Protein AF-A0A9W9KT60-F1 (afdb_monomer_lite)

Structure (mmCIF, N/CA/C/O backbone):
data_AF-A0A9W9KT60-F1
#
_entry.id   AF-A0A9W9KT60-F1
#
loop_
_atom_site.group_PDB
_atom_site.id
_atom_site.type_symbol
_atom_site.label_atom_id
_atom_site.label_alt_id
_atom_site.label_comp_id
_atom_site.label_asym_id
_atom_site.label_entity_id
_atom_site.label_seq_id
_atom_site.pdbx_PDB_ins_code
_atom_site.Cartn_x
_atom_site.Cartn_y
_atom_site.Cartn_z
_atom_site.occupancy
_atom_site.B_iso_or_equiv
_atom_site.auth_seq_id
_atom_site.auth_comp_id
_atom_site.auth_asym_id
_atom_site.auth_atom_id
_atom_site.pdbx_PDB_model_num
ATOM 1 N N . MET A 1 1 ? 31.819 19.971 12.035 1.00 38.81 1 MET A N 1
ATOM 2 C CA . MET A 1 1 ? 30.668 19.415 11.299 1.00 38.81 1 MET A CA 1
ATOM 3 C C . MET A 1 1 ? 31.242 18.478 10.265 1.00 38.81 1 MET A C 1
ATOM 5 O O . MET A 1 1 ? 32.042 18.936 9.461 1.00 38.81 1 MET A O 1
ATOM 9 N N . ASP A 1 2 ? 30.946 17.190 10.375 1.00 31.23 2 ASP A N 1
ATOM 10 C CA . ASP A 1 2 ? 31.444 16.183 9.442 1.00 31.23 2 ASP A CA 1
ATOM 11 C C . ASP A 1 2 ? 30.608 16.237 8.147 1.00 31.23 2 ASP A C 1
ATOM 13 O O . ASP A 1 2 ? 29.389 16.055 8.219 1.00 31.23 2 ASP A O 1
ATOM 17 N N . PRO A 1 3 ? 31.202 16.536 6.977 1.00 40.06 3 PRO A N 1
ATOM 18 C CA . PRO A 1 3 ? 30.494 16.507 5.697 1.00 40.06 3 PRO A CA 1
ATOM 19 C C . PRO A 1 3 ? 30.102 15.084 5.254 1.00 40.06 3 PRO A C 1
ATOM 21 O O . PRO A 1 3 ? 29.349 14.950 4.293 1.00 40.06 3 PRO A O 1
ATOM 24 N N . ASN A 1 4 ? 30.556 14.043 5.964 1.00 39.25 4 ASN A N 1
ATOM 25 C CA . ASN A 1 4 ? 30.239 12.636 5.714 1.00 39.25 4 ASN A CA 1
ATOM 26 C C . ASN A 1 4 ? 29.192 12.062 6.679 1.00 39.25 4 ASN A C 1
ATOM 28 O O . ASN A 1 4 ? 29.179 10.853 6.907 1.00 39.25 4 ASN A O 1
ATOM 32 N N . ALA A 1 5 ? 28.289 12.881 7.232 1.00 44.34 5 ALA A N 1
ATOM 33 C CA . ALA A 1 5 ? 27.067 12.352 7.836 1.00 44.34 5 ALA A CA 1
ATOM 34 C C . ALA A 1 5 ? 26.308 11.567 6.753 1.00 44.34 5 ALA A C 1
ATOM 36 O O . ALA A 1 5 ? 25.635 12.150 5.900 1.00 44.34 5 ALA A O 1
ATOM 37 N N . GLY A 1 6 ? 26.531 10.252 6.735 1.00 42.41 6 GLY A N 1
ATOM 38 C CA . GLY A 1 6 ? 26.126 9.366 5.663 1.00 42.41 6 GLY A CA 1
ATOM 39 C C . GLY A 1 6 ? 24.650 9.539 5.370 1.00 42.41 6 GLY A C 1
ATOM 40 O O . GLY A 1 6 ? 23.790 9.363 6.232 1.00 42.41 6 GLY A O 1
ATOM 41 N N . ARG A 1 7 ? 24.365 9.956 4.140 1.00 45.00 7 ARG A N 1
ATOM 42 C CA . ARG A 1 7 ? 23.005 10.082 3.645 1.00 45.00 7 ARG A CA 1
ATOM 43 C C . ARG A 1 7 ? 22.471 8.657 3.550 1.00 45.00 7 ARG A C 1
ATOM 45 O O . ARG A 1 7 ? 22.804 7.957 2.601 1.00 45.00 7 ARG A O 1
ATOM 52 N N . ILE A 1 8 ? 21.698 8.216 4.543 1.00 47.00 8 ILE A N 1
ATOM 53 C CA . ILE A 1 8 ? 20.945 6.965 4.435 1.00 47.00 8 ILE A CA 1
ATOM 54 C C . ILE A 1 8 ? 20.052 7.127 3.205 1.00 47.00 8 ILE A C 1
ATOM 56 O O . ILE A 1 8 ? 19.140 7.957 3.193 1.00 47.00 8 ILE A O 1
ATOM 60 N N . VAL A 1 9 ? 20.363 6.395 2.138 1.00 57.28 9 VAL A N 1
ATOM 61 C CA . VAL A 1 9 ? 19.533 6.373 0.939 1.00 57.28 9 VAL A CA 1
ATOM 62 C C . VAL A 1 9 ? 18.389 5.411 1.226 1.00 57.28 9 VAL A C 1
ATOM 64 O O . VAL A 1 9 ? 18.560 4.197 1.169 1.00 57.28 9 VAL A O 1
ATOM 67 N N . SER A 1 10 ? 17.219 5.949 1.568 1.00 64.88 10 SER A N 1
ATOM 68 C CA . SER A 1 10 ? 15.988 5.160 1.551 1.00 64.88 10 SER A CA 1
ATOM 69 C C . SER A 1 10 ? 15.592 4.923 0.095 1.00 64.88 10 SER A C 1
ATOM 71 O O . SER A 1 10 ? 15.501 5.874 -0.682 1.00 64.88 10 SER A O 1
ATOM 73 N N . ILE A 1 11 ? 15.390 3.663 -0.288 1.00 71.44 11 ILE A N 1
ATOM 74 C CA . ILE A 1 11 ? 14.924 3.285 -1.624 1.00 71.44 11 ILE A CA 1
ATOM 75 C C . ILE A 1 11 ? 13.528 2.686 -1.476 1.00 71.44 11 ILE A C 1
ATOM 77 O O . ILE A 1 11 ? 13.377 1.665 -0.803 1.00 71.44 11 ILE A O 1
ATOM 81 N N . ASP A 1 12 ? 12.520 3.276 -2.127 1.00 81.62 12 ASP A N 1
ATOM 82 C CA . ASP A 1 12 ? 11.163 2.725 -2.058 1.00 81.62 12 ASP A CA 1
ATOM 83 C C . ASP A 1 12 ? 11.108 1.341 -2.711 1.00 81.62 12 ASP A C 1
ATOM 85 O O . ASP A 1 12 ? 11.669 1.100 -3.790 1.00 81.62 12 ASP A O 1
ATOM 89 N N . LEU A 1 13 ? 10.337 0.441 -2.099 1.00 87.44 13 LEU A N 1
ATOM 90 C CA . LEU A 1 13 ? 10.142 -0.927 -2.582 1.00 87.44 13 LEU A CA 1
ATOM 91 C C . LEU A 1 13 ? 9.709 -0.970 -4.056 1.00 87.44 13 LEU A C 1
ATOM 93 O O . LEU A 1 13 ? 10.164 -1.823 -4.819 1.00 87.44 13 LEU A O 1
ATOM 97 N N . ALA A 1 14 ? 8.856 -0.032 -4.477 1.00 89.56 14 ALA A N 1
ATOM 98 C CA . ALA A 1 14 ? 8.384 0.054 -5.855 1.00 89.56 14 ALA A CA 1
ATOM 99 C C . ALA A 1 14 ? 9.528 0.220 -6.867 1.00 89.56 14 ALA A C 1
ATOM 101 O O . ALA A 1 14 ? 9.431 -0.321 -7.968 1.00 89.56 14 ALA A O 1
ATOM 102 N N . TRP A 1 15 ? 10.606 0.923 -6.504 1.00 86.44 15 TRP A N 1
ATOM 103 C CA . TRP A 1 15 ? 11.783 1.094 -7.357 1.00 86.44 15 TRP A CA 1
ATOM 104 C C . TRP A 1 15 ? 12.694 -0.125 -7.313 1.00 86.44 15 TRP A C 1
ATOM 106 O O . TRP A 1 15 ? 13.160 -0.558 -8.364 1.00 86.44 15 TRP A O 1
ATOM 116 N N . VAL A 1 16 ? 12.879 -0.734 -6.137 1.00 87.06 16 VAL A N 1
ATOM 117 C CA . VAL A 1 16 ? 13.657 -1.977 -5.999 1.00 87.06 16 VAL A CA 1
ATOM 118 C C . VAL A 1 16 ? 13.103 -3.068 -6.911 1.00 87.06 16 VAL A C 1
ATOM 120 O O . VAL A 1 16 ? 13.860 -3.699 -7.647 1.00 87.06 16 VAL A O 1
ATOM 123 N N . LEU A 1 17 ? 11.780 -3.250 -6.946 1.00 89.44 17 LEU A N 1
ATOM 124 C CA . LEU A 1 17 ? 11.144 -4.276 -7.780 1.00 89.44 17 LEU A CA 1
ATOM 125 C C . LEU A 1 17 ? 11.405 -4.094 -9.280 1.00 89.44 17 LEU A C 1
ATOM 127 O O . LEU A 1 17 ? 11.383 -5.074 -10.021 1.00 89.44 17 LEU A O 1
ATOM 131 N N . LYS A 1 18 ? 11.699 -2.874 -9.737 1.00 86.81 18 LYS A N 1
ATOM 132 C CA . LYS A 1 18 ? 12.043 -2.610 -11.140 1.00 86.81 18 LYS A CA 1
ATOM 133 C C . LYS A 1 18 ? 13.423 -3.121 -11.532 1.00 86.81 18 LYS A C 1
ATOM 135 O O . LYS A 1 18 ? 13.685 -3.286 -12.718 1.00 86.81 18 LYS A O 1
ATOM 140 N N . SER A 1 19 ? 14.296 -3.390 -10.560 1.00 83.56 19 SER A N 1
ATOM 141 C CA . SER A 1 19 ? 15.596 -4.025 -10.815 1.00 83.56 19 SER A CA 1
ATOM 142 C C . SER A 1 19 ? 15.501 -5.529 -11.088 1.00 83.56 19 SER A C 1
ATOM 144 O O . SER A 1 19 ? 16.513 -6.140 -11.419 1.00 83.56 19 SER A O 1
ATOM 146 N N . LEU A 1 20 ? 14.314 -6.135 -10.956 1.00 86.25 20 LEU A N 1
ATOM 147 C CA . LEU A 1 20 ? 14.093 -7.563 -11.171 1.00 86.25 20 LEU A CA 1
ATOM 148 C C . LEU A 1 20 ? 13.566 -7.808 -12.599 1.00 86.25 20 LEU A C 1
ATOM 150 O O . LEU A 1 20 ? 12.347 -7.771 -12.815 1.00 86.25 20 LEU A O 1
ATOM 154 N N . PRO A 1 21 ? 14.445 -8.061 -13.592 1.00 77.81 21 PRO A N 1
ATOM 155 C CA . PRO A 1 21 ? 14.021 -8.235 -14.974 1.00 77.81 21 PRO A CA 1
ATOM 156 C C . PRO A 1 21 ? 13.082 -9.436 -15.095 1.00 77.81 21 PRO A C 1
ATOM 158 O O . PRO A 1 21 ? 13.327 -10.513 -14.552 1.00 77.81 21 PRO A O 1
ATOM 161 N N . GLY A 1 22 ? 11.981 -9.252 -15.822 1.00 85.06 22 GLY A N 1
ATOM 162 C CA . GLY A 1 22 ? 11.014 -10.322 -16.067 1.00 85.06 22 GLY A CA 1
ATOM 163 C C . GLY A 1 22 ? 10.092 -10.667 -14.891 1.00 85.06 22 GLY A C 1
ATOM 164 O O . GLY A 1 22 ? 9.337 -11.635 -15.009 1.00 85.06 22 GLY A O 1
ATOM 165 N N . LEU A 1 23 ? 10.084 -9.889 -13.799 1.00 90.62 23 LEU A N 1
ATOM 166 C CA . LEU A 1 23 ? 9.117 -10.059 -12.709 1.00 90.62 23 LEU A CA 1
ATOM 167 C C . LEU A 1 23 ? 7.679 -9.996 -13.256 1.00 90.62 23 LEU A C 1
ATOM 169 O O . LEU A 1 23 ? 7.275 -9.005 -13.864 1.00 90.62 23 LEU A O 1
ATOM 173 N N . ARG A 1 24 ? 6.907 -11.075 -13.077 1.00 93.25 24 ARG A N 1
ATOM 174 C CA . ARG A 1 24 ? 5.513 -11.195 -13.549 1.00 93.25 24 ARG A CA 1
ATOM 175 C C . ARG A 1 24 ? 4.687 -12.053 -12.598 1.00 93.25 24 ARG A C 1
ATOM 177 O O . ARG A 1 24 ? 4.414 -13.223 -12.849 1.00 93.25 24 ARG A O 1
ATOM 184 N N . LEU A 1 25 ? 4.277 -11.452 -11.495 1.00 94.50 25 LEU A N 1
ATOM 185 C CA . LEU A 1 25 ? 3.486 -12.082 -10.454 1.00 94.50 25 LEU A CA 1
ATOM 186 C C . LEU A 1 25 ? 1.988 -11.959 -10.747 1.00 94.50 25 LEU A C 1
ATOM 188 O O . LEU A 1 25 ? 1.483 -10.897 -11.124 1.00 94.50 25 LEU A O 1
ATOM 192 N N . ASN A 1 26 ? 1.244 -13.036 -10.494 1.00 94.94 26 ASN A N 1
ATOM 193 C CA . ASN A 1 26 ? -0.217 -12.957 -10.433 1.00 94.94 26 ASN A CA 1
ATOM 194 C C . ASN A 1 26 ? -0.666 -12.121 -9.229 1.00 94.94 26 ASN A C 1
ATOM 196 O O . ASN A 1 26 ? -1.585 -11.311 -9.353 1.00 94.94 26 ASN A O 1
ATOM 200 N N . T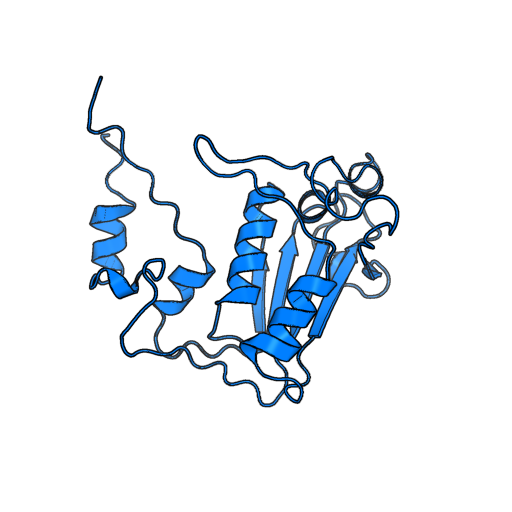HR A 1 27 ? 0.026 -12.279 -8.101 1.00 96.75 27 THR A N 1
ATOM 201 C CA . THR A 1 27 ? -0.220 -11.533 -6.869 1.00 96.75 27 THR A CA 1
ATOM 202 C C . THR A 1 27 ? 1.109 -11.220 -6.196 1.00 96.75 27 THR A C 1
ATOM 204 O O . THR A 1 27 ? 1.913 -12.121 -5.971 1.00 96.75 27 THR A O 1
ATOM 207 N N . LEU A 1 28 ? 1.332 -9.948 -5.882 1.00 97.38 28 LEU A N 1
ATOM 208 C CA . LEU A 1 28 ? 2.373 -9.480 -4.978 1.00 97.38 28 LEU A CA 1
ATOM 209 C C . LEU A 1 28 ? 1.732 -9.253 -3.607 1.00 97.38 28 LEU A C 1
ATOM 211 O O . LEU A 1 28 ? 0.759 -8.510 -3.508 1.00 97.38 28 LEU A O 1
ATOM 215 N N . THR A 1 29 ? 2.269 -9.872 -2.560 1.00 97.69 29 THR A N 1
ATOM 216 C CA . THR A 1 29 ? 1.836 -9.623 -1.181 1.00 97.69 29 THR A CA 1
ATOM 217 C C . THR A 1 29 ? 2.934 -8.871 -0.446 1.00 97.69 29 THR A C 1
ATOM 219 O O . THR A 1 29 ? 4.077 -9.319 -0.439 1.00 97.69 29 THR A O 1
ATOM 222 N N . VAL A 1 30 ? 2.592 -7.740 0.168 1.00 97.56 30 VAL A N 1
ATOM 223 C CA . VAL A 1 30 ? 3.523 -6.887 0.916 1.00 97.56 30 VAL A CA 1
ATOM 224 C C . VAL A 1 30 ? 3.007 -6.719 2.337 1.00 97.56 30 VAL A C 1
ATOM 226 O O . VAL A 1 30 ? 1.837 -6.392 2.542 1.00 97.56 30 VAL A O 1
ATOM 229 N N . LEU A 1 31 ? 3.887 -6.932 3.312 1.00 97.25 31 LEU A N 1
ATOM 230 C CA . LEU A 1 31 ? 3.634 -6.617 4.714 1.00 97.25 31 LEU A CA 1
ATOM 231 C C . LEU A 1 31 ? 4.169 -5.211 4.984 1.00 97.25 31 LEU A C 1
ATOM 233 O O . LEU A 1 31 ? 5.367 -4.966 4.863 1.00 97.25 31 LEU A O 1
ATOM 237 N N . GLY A 1 32 ? 3.271 -4.287 5.302 1.00 94.75 32 GLY A N 1
ATOM 238 C CA . GLY A 1 32 ? 3.608 -2.910 5.627 1.00 94.75 32 GLY A CA 1
ATOM 239 C C . GLY A 1 32 ? 4.246 -2.778 7.008 1.00 94.75 32 GLY A C 1
ATOM 240 O O . GLY A 1 32 ? 4.091 -3.628 7.887 1.00 94.75 32 GLY A O 1
ATOM 241 N N . SER A 1 33 ? 4.926 -1.657 7.222 1.00 93.19 33 SER A N 1
ATOM 242 C CA . SER A 1 33 ? 5.452 -1.286 8.532 1.00 93.19 33 SER A CA 1
ATOM 243 C C . SER A 1 33 ? 4.339 -0.863 9.505 1.00 93.19 33 SER A C 1
ATOM 245 O O . SER A 1 33 ? 3.231 -0.470 9.123 1.00 93.19 33 SER A O 1
ATOM 247 N N . THR A 1 34 ? 4.648 -0.883 10.801 1.00 93.56 34 THR A N 1
ATOM 248 C CA . THR A 1 34 ? 3.767 -0.339 11.848 1.00 93.56 34 THR A CA 1
ATOM 249 C C . THR A 1 34 ? 3.684 1.189 11.829 1.00 93.56 34 THR A C 1
ATOM 251 O O . THR A 1 34 ? 2.803 1.751 12.491 1.00 93.56 34 THR A O 1
ATOM 254 N N . HIS A 1 35 ? 4.569 1.857 11.080 1.00 92.56 35 HIS A N 1
ATOM 255 C CA . HIS A 1 35 ? 4.590 3.301 10.907 1.00 92.56 35 HIS A CA 1
ATOM 256 C C . HIS A 1 35 ? 3.664 3.709 9.753 1.00 92.56 35 HIS A C 1
ATOM 258 O O . HIS A 1 35 ? 3.927 3.429 8.584 1.00 92.56 35 HIS A O 1
ATOM 264 N N . GLY A 1 36 ? 2.558 4.377 10.095 1.00 92.50 36 GLY A N 1
ATOM 265 C CA . GLY A 1 36 ? 1.508 4.759 9.144 1.00 92.50 36 GLY A CA 1
ATOM 266 C C . GLY A 1 36 ? 2.018 5.516 7.908 1.00 92.50 36 GLY A C 1
ATOM 267 O O . GLY A 1 36 ? 1.727 5.062 6.802 1.00 92.50 36 GLY A O 1
ATOM 268 N N . PRO A 1 37 ? 2.796 6.607 8.071 1.00 91.31 37 PRO A N 1
ATOM 269 C CA . PRO A 1 37 ? 3.342 7.375 6.951 1.00 91.31 37 PRO A CA 1
ATOM 270 C C . PRO A 1 37 ? 4.190 6.544 5.981 1.00 91.31 37 PRO A C 1
ATOM 272 O O . PRO A 1 37 ? 3.934 6.580 4.780 1.00 91.31 37 PRO A O 1
ATOM 275 N N . THR A 1 38 ? 5.139 5.747 6.488 1.00 89.38 38 THR A N 1
ATOM 276 C CA . THR A 1 38 ? 5.996 4.884 5.654 1.00 89.38 38 THR A CA 1
ATOM 277 C C . THR A 1 38 ? 5.153 3.892 4.863 1.00 89.38 38 THR A C 1
ATOM 279 O O . THR A 1 38 ? 5.234 3.858 3.642 1.00 89.38 38 THR A O 1
ATOM 282 N N . SER A 1 39 ? 4.258 3.159 5.532 1.00 93.25 39 SER A N 1
ATOM 283 C CA . SER A 1 39 ? 3.387 2.184 4.862 1.00 93.25 39 SER A CA 1
ATOM 284 C C . SER A 1 39 ? 2.472 2.812 3.814 1.00 93.25 39 SER A C 1
ATOM 286 O O . SER A 1 39 ? 2.194 2.198 2.786 1.00 93.25 39 SER A O 1
ATOM 288 N N . TYR A 1 40 ? 1.987 4.028 4.068 1.00 94.38 40 TYR A N 1
ATOM 289 C CA . TYR A 1 40 ? 1.163 4.757 3.112 1.00 94.38 40 TYR A CA 1
ATOM 290 C C . TYR A 1 40 ? 1.968 5.152 1.875 1.00 94.38 40 TYR A C 1
ATOM 292 O O . TYR A 1 40 ? 1.477 4.956 0.768 1.00 94.38 40 TYR A O 1
ATOM 300 N N . MET A 1 41 ? 3.193 5.653 2.051 1.00 91.44 41 MET A N 1
ATOM 301 C CA . MET A 1 41 ? 4.085 6.013 0.946 1.00 91.44 41 MET A CA 1
ATOM 302 C C . MET A 1 41 ? 4.505 4.794 0.123 1.00 91.44 41 MET A C 1
ATOM 304 O O . MET A 1 41 ? 4.371 4.825 -1.099 1.00 91.44 41 MET A O 1
ATOM 308 N N . ASP A 1 42 ? 4.900 3.699 0.777 1.00 92.31 42 ASP A N 1
ATOM 309 C CA . ASP A 1 42 ? 5.256 2.444 0.105 1.00 92.31 42 ASP A CA 1
ATOM 310 C C . ASP A 1 42 ? 4.107 1.945 -0.776 1.00 92.31 42 ASP A C 1
ATOM 312 O O . ASP A 1 42 ? 4.280 1.656 -1.964 1.00 92.31 42 ASP A O 1
ATOM 316 N N . LEU A 1 43 ? 2.900 1.877 -0.205 1.00 96.00 43 LEU A N 1
ATOM 317 C CA . LEU A 1 43 ? 1.709 1.473 -0.939 1.00 96.00 43 LEU A CA 1
ATOM 318 C C . LEU A 1 43 ? 1.378 2.463 -2.060 1.00 96.00 43 LEU A C 1
ATOM 320 O O . LEU A 1 43 ? 1.055 2.043 -3.172 1.00 96.00 43 LEU A O 1
ATOM 324 N N . GLN A 1 44 ? 1.473 3.765 -1.796 1.00 94.44 44 GLN A N 1
ATOM 325 C CA . GLN A 1 44 ? 1.205 4.801 -2.785 1.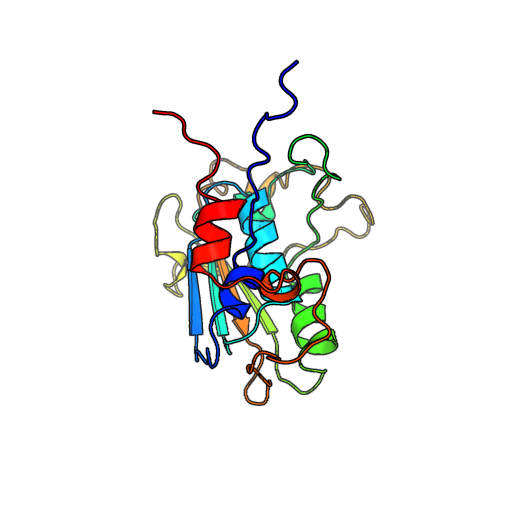00 94.44 44 GLN A CA 1
ATOM 326 C C . GLN A 1 44 ? 2.129 4.659 -4.000 1.00 94.44 44 GLN A C 1
ATOM 328 O O . GLN A 1 44 ? 1.641 4.677 -5.129 1.00 94.44 44 GLN A O 1
ATOM 333 N N . GLU A 1 45 ? 3.431 4.458 -3.796 1.00 92.19 45 GLU A N 1
ATOM 334 C CA . GLU A 1 45 ? 4.398 4.277 -4.882 1.00 92.19 45 GLU A CA 1
ATOM 335 C C . GLU A 1 45 ? 4.207 2.946 -5.615 1.00 92.19 45 GLU A C 1
ATOM 337 O O . GLU A 1 45 ? 4.239 2.907 -6.850 1.00 92.19 45 GLU A O 1
ATOM 342 N N . LEU A 1 46 ? 3.896 1.859 -4.901 1.00 95.06 46 LEU A N 1
ATOM 343 C CA . LEU A 1 46 ? 3.526 0.593 -5.538 1.00 95.06 46 LEU A CA 1
ATOM 344 C C . LEU A 1 46 ? 2.322 0.781 -6.473 1.00 95.06 46 LEU A C 1
ATOM 346 O O . LEU A 1 46 ? 2.374 0.372 -7.637 1.00 95.06 46 LEU A O 1
ATOM 350 N N . VAL A 1 47 ? 1.271 1.460 -6.006 1.00 95.12 47 VAL A N 1
ATOM 351 C CA . VAL A 1 47 ? 0.065 1.756 -6.795 1.00 95.12 47 VAL A CA 1
ATOM 352 C C . VAL A 1 47 ? 0.351 2.720 -7.940 1.00 95.12 47 VAL A C 1
ATOM 354 O O . VAL A 1 47 ? -0.212 2.548 -9.020 1.00 95.12 47 VAL A O 1
ATOM 357 N N . ARG A 1 48 ? 1.218 3.719 -7.751 1.00 91.62 48 ARG A N 1
ATOM 358 C CA . ARG A 1 48 ? 1.485 4.782 -8.732 1.00 91.62 48 ARG A CA 1
ATOM 359 C C . ARG A 1 48 ? 2.434 4.350 -9.845 1.00 91.62 48 ARG A C 1
ATOM 361 O O . ARG A 1 48 ? 2.149 4.610 -11.011 1.00 91.62 48 ARG A O 1
ATOM 368 N N . VAL A 1 49 ? 3.536 3.680 -9.503 1.00 88.94 49 VAL A N 1
ATOM 369 C CA . VAL A 1 49 ? 4.612 3.348 -10.456 1.00 88.94 49 VAL A CA 1
ATOM 370 C C . VAL A 1 49 ? 5.053 1.883 -10.454 1.00 88.94 49 VAL A C 1
ATOM 372 O O . VAL A 1 49 ? 5.723 1.468 -11.398 1.00 88.94 49 VAL A O 1
ATOM 375 N N . GLY A 1 50 ? 4.684 1.078 -9.453 1.00 91.38 50 GLY A N 1
ATOM 376 C CA . GLY A 1 50 ? 5.125 -0.321 -9.356 1.00 91.38 50 GLY A CA 1
ATOM 377 C C . GLY A 1 50 ? 4.580 -1.216 -10.477 1.00 91.38 50 GLY A C 1
ATOM 378 O O . GLY A 1 50 ? 3.386 -1.178 -10.766 1.00 91.38 50 GLY A O 1
ATOM 379 N N . ASN A 1 51 ? 5.424 -2.036 -11.107 1.00 91.44 51 ASN A N 1
ATOM 380 C CA . ASN A 1 51 ? 5.018 -3.063 -12.079 1.00 91.44 51 ASN A CA 1
ATOM 381 C C . ASN A 1 51 ? 5.473 -4.457 -11.632 1.00 91.44 51 ASN A C 1
ATOM 383 O O . ASN A 1 51 ? 5.913 -4.661 -10.505 1.00 91.44 51 ASN A O 1
ATOM 387 N N . GLY A 1 52 ? 5.311 -5.436 -12.519 1.00 92.62 52 GLY A N 1
ATOM 388 C CA . GLY A 1 52 ? 5.684 -6.822 -12.291 1.00 92.62 52 GLY A CA 1
ATOM 389 C C . GLY A 1 52 ? 4.634 -7.630 -11.540 1.00 92.62 52 GLY A C 1
ATOM 390 O O . GLY A 1 52 ? 4.875 -8.788 -11.227 1.00 92.62 52 GLY A O 1
ATOM 391 N N . TRP A 1 53 ? 3.456 -7.064 -11.275 1.00 95.19 53 TRP A N 1
ATOM 392 C CA . TRP A 1 53 ? 2.358 -7.734 -10.584 1.00 95.19 53 TRP A CA 1
ATOM 393 C C . TRP A 1 53 ? 0.999 -7.364 -11.185 1.00 95.19 53 TRP A C 1
ATOM 395 O O . TRP A 1 53 ? 0.813 -6.257 -11.692 1.00 95.19 53 TRP A O 1
ATOM 405 N N . ARG A 1 54 ? 0.047 -8.304 -11.134 1.00 94.94 54 ARG A N 1
ATOM 406 C CA . ARG A 1 54 ? -1.351 -8.101 -11.564 1.00 94.94 54 ARG A CA 1
ATOM 407 C C . ARG A 1 54 ? -2.272 -7.703 -10.416 1.00 94.94 54 ARG A C 1
ATOM 409 O O . ARG A 1 54 ? -3.085 -6.796 -10.578 1.00 94.94 54 ARG A O 1
ATOM 416 N N . ASN A 1 55 ? -2.131 -8.374 -9.278 1.00 97.00 55 ASN A N 1
ATOM 417 C CA . ASN A 1 55 ? -2.795 -8.020 -8.031 1.00 97.00 55 ASN A CA 1
ATOM 418 C C . ASN A 1 55 ? -1.748 -7.652 -6.980 1.00 97.00 55 ASN A C 1
ATOM 420 O O . ASN A 1 55 ? -0.697 -8.287 -6.918 1.00 97.00 55 ASN A O 1
ATOM 424 N N . LEU A 1 56 ? -2.042 -6.663 -6.148 1.00 97.94 56 LEU A N 1
ATOM 425 C CA . LEU A 1 56 ? -1.261 -6.325 -4.965 1.00 97.94 56 LEU A CA 1
ATOM 426 C C . LEU A 1 56 ? -2.150 -6.500 -3.739 1.00 97.94 56 LEU A C 1
ATOM 428 O O . LEU A 1 56 ? -3.233 -5.923 -3.668 1.00 97.94 56 LEU A O 1
ATOM 432 N N . HIS A 1 57 ? -1.683 -7.299 -2.786 1.00 98.44 57 HIS A N 1
ATOM 433 C CA . HIS A 1 57 ? -2.232 -7.405 -1.442 1.00 98.44 57 HIS A CA 1
ATOM 434 C C . HIS A 1 57 ? -1.262 -6.717 -0.488 1.00 98.44 57 HIS A C 1
ATOM 436 O O . HIS A 1 57 ? -0.200 -7.254 -0.183 1.00 98.44 57 HIS A O 1
ATOM 442 N N . PHE A 1 58 ? -1.609 -5.525 -0.028 1.00 98.50 58 PHE A N 1
ATOM 443 C CA . PHE A 1 58 ? -0.817 -4.808 0.961 1.00 98.50 58 PHE A CA 1
ATOM 444 C C . PHE A 1 58 ? -1.486 -4.931 2.324 1.00 98.50 58 PHE A C 1
ATOM 446 O O . PHE A 1 58 ? -2.638 -4.523 2.479 1.00 98.50 58 PHE A O 1
ATOM 453 N N . ILE A 1 59 ? -0.777 -5.491 3.301 1.00 98.31 59 ILE A N 1
ATOM 454 C CA . ILE A 1 59 ? -1.290 -5.680 4.659 1.00 98.31 59 ILE A CA 1
ATOM 455 C C . ILE A 1 59 ? -0.585 -4.700 5.579 1.00 98.31 59 ILE A C 1
ATOM 457 O O . ILE A 1 59 ? 0.606 -4.850 5.837 1.00 98.31 59 ILE A O 1
ATOM 461 N N . ALA A 1 60 ? -1.307 -3.703 6.085 1.00 97.94 60 ALA A N 1
ATOM 462 C CA . ALA A 1 60 ? -0.787 -2.860 7.150 1.00 97.94 60 ALA A CA 1
ATOM 463 C C . ALA A 1 60 ? -1.206 -3.456 8.502 1.00 97.94 60 ALA A C 1
ATOM 465 O O . ALA A 1 60 ? -2.387 -3.762 8.690 1.00 97.94 60 ALA A O 1
ATOM 466 N N . PRO A 1 61 ? -0.285 -3.578 9.470 1.00 97.31 61 PRO A N 1
ATOM 467 C CA . PRO A 1 61 ? -0.563 -4.235 10.747 1.00 97.31 61 PRO A CA 1
ATOM 468 C C . PRO A 1 61 ? -1.566 -3.467 11.620 1.00 97.31 61 PRO A C 1
ATOM 470 O O . PRO A 1 61 ? -2.022 -3.985 12.634 1.00 97.31 61 PRO A O 1
ATOM 473 N N . ASN A 1 62 ? -1.881 -2.215 11.275 1.00 97.38 62 ASN A N 1
ATOM 474 C CA . ASN A 1 62 ? -2.749 -1.347 12.055 1.00 97.38 62 ASN A CA 1
ATOM 475 C C . ASN A 1 62 ? -3.399 -0.256 11.170 1.00 97.38 62 ASN A C 1
ATOM 477 O O . ASN A 1 62 ? -2.958 0.009 10.047 1.00 97.38 62 ASN A O 1
ATOM 481 N N . SER A 1 63 ? -4.423 0.422 11.692 1.00 97.38 63 SER A N 1
ATOM 482 C CA . SER A 1 63 ? -5.193 1.454 10.979 1.00 97.38 63 SER A CA 1
ATOM 483 C C . SER A 1 63 ? -4.425 2.766 10.782 1.00 97.38 63 SER A C 1
ATOM 485 O O . SER A 1 63 ? -4.912 3.665 10.088 1.00 97.38 63 SER A O 1
ATOM 487 N N . LYS A 1 64 ? -3.219 2.902 11.360 1.00 96.44 64 LYS A N 1
ATOM 488 C CA . LYS A 1 64 ? -2.453 4.156 11.328 1.00 96.44 64 LYS A CA 1
ATOM 489 C C . LYS A 1 64 ? -2.132 4.592 9.909 1.00 96.44 64 LYS A C 1
ATOM 491 O O . LYS A 1 64 ? -2.110 5.794 9.687 1.00 96.44 64 LYS A O 1
ATOM 496 N N . ILE A 1 65 ? -1.975 3.659 8.959 1.00 95.88 65 ILE A N 1
ATOM 497 C CA . ILE A 1 65 ? -1.778 3.936 7.520 1.00 95.88 65 ILE A CA 1
ATOM 498 C C . ILE A 1 65 ? -2.816 4.914 6.945 1.00 95.88 65 ILE A C 1
ATOM 500 O O . ILE A 1 65 ? -2.507 5.686 6.047 1.00 95.88 65 ILE A O 1
ATOM 504 N N . PHE A 1 66 ? -4.034 4.940 7.488 1.00 96.00 66 PHE A N 1
ATOM 505 C CA . PHE A 1 66 ? -5.093 5.847 7.043 1.00 96.00 66 PHE A CA 1
ATOM 506 C C . PHE A 1 66 ? -5.438 6.941 8.054 1.00 96.00 66 PHE A C 1
ATOM 508 O O . PHE A 1 66 ? -6.236 7.823 7.729 1.00 96.00 66 PHE A O 1
ATOM 515 N N . GLY A 1 67 ? -4.842 6.912 9.248 1.00 94.62 67 GLY A N 1
ATOM 516 C CA . GLY A 1 67 ? -5.185 7.795 10.361 1.00 94.62 67 GLY A CA 1
ATOM 517 C C . GLY A 1 67 ? -4.152 8.864 10.722 1.00 94.62 67 GLY A C 1
ATOM 518 O O . GLY A 1 67 ? -4.535 9.823 11.382 1.00 94.62 67 GLY A O 1
ATOM 519 N N . PHE A 1 68 ? -2.892 8.752 10.282 1.00 93.25 68 PHE A N 1
ATOM 520 C CA . PHE A 1 68 ? -1.774 9.620 10.708 1.00 93.25 68 PHE A CA 1
ATOM 521 C C . PHE A 1 68 ? -1.934 11.108 10.316 1.00 93.25 68 PHE A C 1
ATOM 523 O O . PHE A 1 68 ? -2.379 11.383 9.213 1.00 93.25 68 PHE A O 1
ATOM 530 N N . PRO A 1 69 ? -1.590 12.114 11.132 1.00 91.75 69 PRO A N 1
ATOM 531 C CA . PRO A 1 69 ? -1.721 13.519 10.719 1.00 91.75 69 PRO A CA 1
ATOM 532 C C . PRO A 1 69 ? -0.686 13.880 9.644 1.00 91.75 69 PRO A C 1
ATOM 534 O O . PRO A 1 69 ? 0.264 13.131 9.437 1.00 91.75 69 PRO A O 1
ATOM 537 N N . ALA A 1 70 ? -0.819 15.039 8.996 1.00 87.88 70 ALA A N 1
ATOM 538 C CA . ALA A 1 70 ? 0.215 15.488 8.072 1.00 87.88 70 ALA A CA 1
ATOM 539 C C . ALA A 1 70 ? 1.543 15.638 8.822 1.00 87.88 70 ALA A C 1
ATOM 541 O O . ALA A 1 70 ? 1.601 16.230 9.901 1.00 87.88 70 ALA A O 1
ATOM 542 N N . GLY A 1 71 ? 2.602 15.086 8.247 1.00 79.94 71 GLY A N 1
ATOM 543 C CA . GLY A 1 71 ? 3.925 15.069 8.854 1.00 79.94 71 GLY A CA 1
ATOM 544 C C . GLY A 1 71 ? 4.972 14.659 7.832 1.00 79.94 71 GLY A C 1
ATOM 545 O O . GLY A 1 71 ? 4.667 13.925 6.896 1.00 79.94 71 GLY A O 1
ATOM 546 N N . GLY A 1 72 ? 6.186 15.175 7.979 1.00 62.66 72 GLY A N 1
ATOM 547 C CA . GLY A 1 72 ? 7.322 14.822 7.130 1.00 62.66 72 GLY A CA 1
ATOM 548 C C . GLY A 1 72 ? 8.379 14.055 7.914 1.00 62.66 72 GLY A C 1
ATOM 549 O O . GLY A 1 72 ? 8.435 14.132 9.145 1.00 62.66 72 GLY A O 1
ATOM 550 N N . PHE A 1 73 ? 9.250 13.360 7.191 1.00 58.91 73 PHE A N 1
ATOM 551 C CA . PHE A 1 73 ? 10.587 13.056 7.690 1.00 58.91 73 PHE A CA 1
ATOM 552 C C . PHE A 1 73 ? 11.415 14.358 7.673 1.00 58.91 73 PHE A C 1
ATOM 554 O O . PHE A 1 73 ? 11.071 15.307 6.964 1.00 58.91 73 PHE A O 1
ATOM 561 N N . HIS A 1 74 ? 12.451 14.473 8.511 1.00 49.81 74 HIS A N 1
ATOM 562 C CA . HIS A 1 74 ? 13.232 15.713 8.638 1.00 49.81 74 HIS A CA 1
ATOM 563 C C . HIS A 1 74 ? 13.647 16.279 7.259 1.00 49.81 74 HIS A C 1
ATOM 565 O O . HIS A 1 74 ? 14.313 15.591 6.494 1.00 49.81 74 HIS A O 1
ATOM 571 N N . ASN A 1 75 ? 13.306 17.549 6.989 1.00 50.81 75 ASN A N 1
ATOM 572 C CA . ASN A 1 75 ? 13.606 18.310 5.759 1.00 50.81 75 ASN A CA 1
ATOM 573 C C . ASN A 1 75 ? 12.815 17.947 4.481 1.00 50.81 75 ASN A C 1
ATOM 575 O O . ASN A 1 75 ? 13.188 18.414 3.405 1.00 50.81 75 ASN A O 1
ATOM 579 N N . GLU A 1 76 ? 11.721 17.188 4.576 1.00 64.00 76 GLU A N 1
ATOM 580 C CA . GLU A 1 76 ? 10.835 16.888 3.438 1.00 64.00 76 GLU A CA 1
ATOM 581 C C . GLU A 1 76 ? 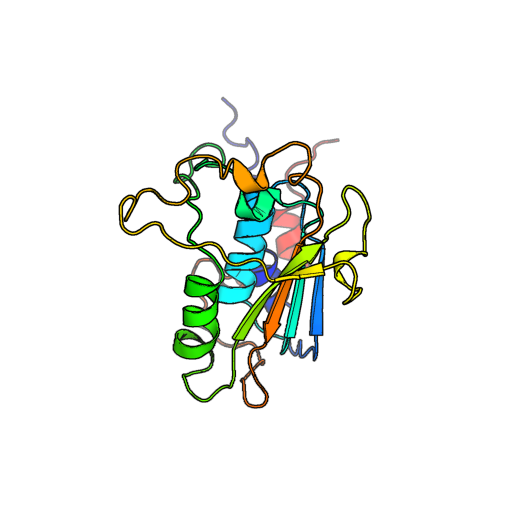9.485 17.615 3.533 1.00 64.00 76 GLU A C 1
ATOM 583 O O . GLU A 1 76 ? 9.055 18.034 4.614 1.00 64.00 76 GLU A O 1
ATOM 588 N N . GLU A 1 77 ? 8.803 17.778 2.392 1.00 68.88 77 GLU A N 1
ATOM 589 C CA . GLU A 1 77 ? 7.428 18.281 2.384 1.00 68.88 77 GLU A CA 1
ATOM 590 C C . GLU A 1 77 ? 6.521 17.353 3.216 1.00 68.88 77 GLU A C 1
ATOM 592 O O . GLU A 1 77 ? 6.650 16.128 3.132 1.00 68.88 77 GLU A O 1
ATOM 597 N N . PRO A 1 78 ? 5.590 17.896 4.026 1.00 77.19 78 PRO A N 1
ATOM 598 C CA . PRO A 1 78 ? 4.718 17.071 4.850 1.00 77.19 78 PRO A CA 1
ATOM 599 C C . PRO A 1 78 ? 3.879 16.119 3.995 1.00 77.19 78 PRO A C 1
ATOM 601 O O . PRO A 1 78 ? 3.122 16.552 3.122 1.00 77.19 78 PRO A O 1
ATOM 604 N N . ILE A 1 79 ? 3.938 14.824 4.302 1.00 81.25 79 ILE A N 1
ATOM 605 C CA . ILE A 1 79 ? 3.087 13.822 3.668 1.00 81.25 79 ILE A CA 1
ATOM 606 C C . ILE A 1 79 ? 1.653 14.083 4.119 1.00 81.25 79 ILE A C 1
ATOM 608 O O . ILE A 1 79 ? 1.306 13.916 5.290 1.00 81.25 79 ILE A O 1
ATOM 612 N N . CYS A 1 80 ? 0.805 14.482 3.175 1.00 85.94 80 CYS A N 1
ATOM 613 C CA . CYS A 1 80 ? -0.624 14.651 3.392 1.00 85.94 80 CYS A CA 1
ATOM 614 C C . CYS A 1 80 ? -1.375 13.469 2.778 1.00 85.94 80 CYS A C 1
ATOM 616 O O . CYS A 1 80 ? -1.275 13.207 1.579 1.00 85.94 80 CYS A O 1
ATOM 618 N N . ARG A 1 81 ? -2.153 12.756 3.600 1.00 90.75 81 ARG A N 1
ATOM 619 C CA . ARG A 1 81 ? -3.049 11.706 3.100 1.00 90.75 81 ARG A CA 1
ATOM 620 C C . ARG A 1 81 ? -4.123 12.303 2.204 1.00 90.75 81 ARG A C 1
ATOM 622 O O . ARG A 1 81 ? -4.658 13.366 2.505 1.00 90.75 81 ARG A O 1
ATOM 629 N N . GLU A 1 82 ? -4.536 11.529 1.211 1.00 90.31 82 GLU A N 1
ATOM 630 C CA . GLU A 1 82 ? -5.750 11.768 0.433 1.00 90.31 82 GLU A CA 1
ATOM 631 C C . GLU A 1 82 ? -6.831 10.739 0.813 1.00 90.31 82 GLU A C 1
ATOM 633 O O . GLU A 1 82 ? -6.503 9.653 1.299 1.00 90.31 82 GLU A O 1
ATOM 638 N N . PRO A 1 83 ? -8.131 11.039 0.638 1.00 91.56 83 PRO A N 1
ATOM 639 C CA . PRO A 1 83 ? -9.191 10.085 0.938 1.00 91.56 83 PRO A CA 1
ATOM 640 C C . PRO A 1 83 ? -9.122 8.859 0.018 1.00 91.56 83 PRO A C 1
ATOM 642 O O . PRO A 1 83 ? -9.279 8.969 -1.200 1.00 91.56 83 PRO A O 1
ATOM 645 N N . GLN A 1 84 ? -8.963 7.677 0.613 1.00 93.12 84 GLN A N 1
ATOM 646 C CA . GLN A 1 84 ? -8.873 6.411 -0.113 1.00 93.12 84 GLN A CA 1
ATOM 647 C C . GLN A 1 84 ? -10.193 5.617 -0.115 1.00 93.12 84 GLN A C 1
ATOM 649 O O . GLN A 1 84 ? -10.975 5.704 0.838 1.00 93.12 84 GLN A O 1
ATOM 654 N N . PRO A 1 85 ? -10.483 4.833 -1.174 1.00 92.94 85 PRO A N 1
ATOM 655 C CA . PRO A 1 85 ? -9.586 4.465 -2.281 1.00 92.94 85 PRO A CA 1
ATOM 656 C C . PRO A 1 85 ? -9.566 5.433 -3.479 1.00 92.94 85 PRO A C 1
ATOM 658 O O . PRO A 1 85 ? -8.925 5.122 -4.471 1.00 92.94 85 PRO A O 1
ATOM 661 N N . GLY A 1 86 ? -10.267 6.574 -3.442 1.00 90.56 86 GLY A N 1
ATOM 662 C CA . GLY A 1 86 ? -10.590 7.350 -4.652 1.00 90.56 86 GLY A CA 1
ATOM 663 C C . GLY A 1 86 ? -9.393 7.782 -5.512 1.00 90.56 86 GLY A C 1
ATOM 664 O O . GLY A 1 86 ? -9.455 7.677 -6.740 1.00 90.56 86 GLY A O 1
ATOM 665 N N . LEU A 1 87 ? -8.301 8.237 -4.888 1.00 90.31 87 LEU A N 1
ATOM 666 C CA . LEU A 1 87 ? -7.084 8.611 -5.615 1.00 90.31 87 LEU A CA 1
ATOM 667 C C . LEU A 1 87 ? -6.429 7.389 -6.271 1.00 90.31 87 LEU A C 1
ATOM 669 O O . LEU A 1 87 ? -6.098 7.419 -7.455 1.00 90.31 87 LEU A O 1
ATOM 673 N N . TRP A 1 88 ? -6.272 6.307 -5.512 1.00 94.38 88 TRP A N 1
ATOM 674 C CA . TRP A 1 88 ? -5.646 5.081 -5.999 1.00 94.38 88 TRP A CA 1
ATOM 675 C C . TRP A 1 88 ? -6.473 4.394 -7.089 1.00 94.38 88 TRP A C 1
ATOM 677 O O . TRP A 1 88 ? -5.907 3.943 -8.082 1.00 94.38 88 TRP A O 1
ATOM 687 N N . ASP A 1 89 ? -7.801 4.392 -6.961 1.00 91.88 89 ASP A N 1
ATOM 688 C CA . ASP A 1 89 ? -8.725 3.905 -7.993 1.00 91.88 89 ASP A CA 1
ATOM 689 C C . ASP A 1 89 ? -8.539 4.692 -9.298 1.00 91.88 89 ASP A C 1
ATOM 691 O O . ASP A 1 89 ? -8.386 4.115 -10.370 1.00 91.88 89 ASP A O 1
ATOM 695 N N . THR A 1 90 ? -8.450 6.024 -9.204 1.00 90.06 90 THR A N 1
ATOM 696 C CA . THR A 1 90 ? -8.201 6.899 -10.361 1.00 90.06 90 THR A CA 1
ATOM 697 C C . THR A 1 90 ? -6.881 6.547 -11.047 1.00 90.06 90 THR A C 1
ATOM 699 O O . THR A 1 90 ? -6.829 6.429 -12.272 1.00 90.06 90 THR A O 1
ATOM 702 N N . TRP A 1 91 ? -5.807 6.345 -10.284 1.00 92.31 91 TRP A N 1
ATOM 703 C CA . TRP A 1 91 ? -4.516 5.989 -10.869 1.00 92.31 91 TRP A CA 1
ATOM 704 C C . TRP A 1 91 ? -4.550 4.641 -11.576 1.00 92.31 91 TRP A C 1
ATOM 706 O O . TRP A 1 91 ? -4.117 4.556 -12.723 1.00 92.31 91 TRP A O 1
ATOM 716 N N . VAL A 1 92 ? -5.079 3.605 -10.926 1.00 91.00 92 VAL A N 1
ATOM 717 C CA . VAL A 1 92 ? -5.110 2.249 -11.485 1.00 91.00 92 VAL A CA 1
ATOM 718 C C . VAL A 1 92 ? -6.021 2.199 -12.711 1.00 91.00 92 VAL A C 1
ATOM 720 O O . VAL A 1 92 ? -5.585 1.796 -13.790 1.00 91.00 92 VAL A O 1
ATOM 723 N N . SER A 1 93 ? -7.262 2.666 -12.573 1.00 86.06 93 SER A N 1
ATOM 724 C CA . SER A 1 93 ? -8.288 2.514 -13.603 1.00 86.06 93 SER A CA 1
ATOM 725 C C . SER A 1 93 ? -8.175 3.530 -14.736 1.00 86.06 93 SER A C 1
ATOM 727 O O . SER A 1 93 ? -8.633 3.227 -15.826 1.00 86.06 93 SER A O 1
ATOM 729 N N . LEU A 1 94 ? -7.603 4.724 -14.538 1.00 82.81 94 LEU A N 1
ATOM 730 C CA . LEU A 1 94 ? -7.538 5.748 -15.595 1.00 82.81 94 LEU A CA 1
ATOM 731 C C . LEU A 1 94 ? -6.114 6.041 -16.055 1.00 82.81 94 LEU A C 1
ATOM 733 O O . LEU A 1 94 ? -5.857 6.050 -17.256 1.00 82.81 94 LEU A O 1
ATOM 737 N N . CYS A 1 95 ? -5.191 6.289 -15.126 1.00 84.56 95 CYS A N 1
ATOM 738 C CA . CYS A 1 95 ? -3.865 6.796 -15.483 1.00 84.56 95 CYS A CA 1
ATOM 739 C C . CYS A 1 95 ? -2.901 5.697 -15.942 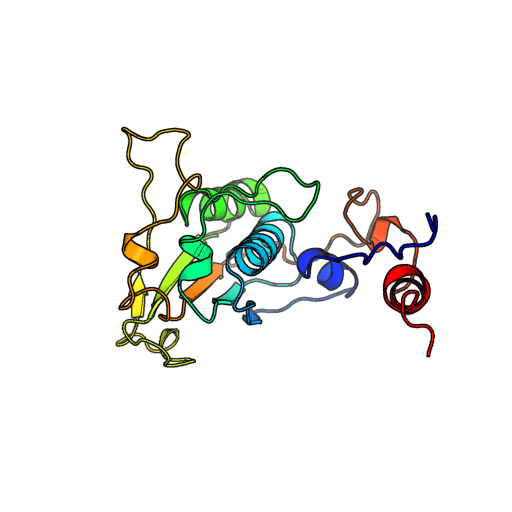1.00 84.56 95 CYS A C 1
ATOM 741 O O . CYS A 1 95 ? -2.070 5.941 -16.814 1.00 84.56 95 CYS A O 1
ATOM 743 N N . ARG A 1 96 ? -2.975 4.511 -15.333 1.00 85.50 96 ARG A N 1
ATOM 744 C CA . ARG A 1 96 ? -1.981 3.449 -15.523 1.00 85.50 96 ARG A CA 1
ATOM 745 C C . ARG A 1 96 ? -2.375 2.438 -16.582 1.00 85.50 96 ARG A C 1
ATOM 747 O O . ARG A 1 96 ? -1.644 2.254 -17.549 1.00 85.50 96 ARG A O 1
ATOM 754 N N . ASP A 1 97 ? -3.504 1.771 -16.370 1.00 85.94 97 ASP A N 1
ATOM 755 C CA . ASP A 1 97 ? -3.923 0.636 -17.199 1.00 85.94 97 ASP A CA 1
ATOM 756 C C . ASP A 1 97 ? -5.055 1.006 -18.176 1.00 85.94 97 ASP A C 1
ATOM 758 O O . ASP A 1 97 ? -5.406 0.224 -19.060 1.00 85.94 97 ASP A O 1
ATOM 762 N N . GLY A 1 98 ? -5.590 2.226 -18.054 1.00 84.00 98 GLY A N 1
ATOM 763 C CA . GLY A 1 98 ? -6.653 2.771 -18.894 1.00 84.00 98 GLY A CA 1
ATOM 764 C C . GLY A 1 98 ? -8.065 2.320 -18.484 1.00 84.00 98 GLY A C 1
ATOM 765 O O . GLY A 1 98 ? -8.227 1.282 -17.832 1.00 84.00 98 GLY A O 1
ATOM 766 N N . PRO A 1 99 ? -9.110 3.069 -18.897 1.00 83.19 99 PRO A N 1
ATOM 767 C CA . PRO A 1 99 ? -10.485 2.954 -18.379 1.00 83.19 99 PRO A CA 1
ATOM 768 C C . PRO A 1 99 ? -11.129 1.572 -18.551 1.00 83.19 99 PRO A C 1
ATOM 770 O O . PRO A 1 99 ? -12.026 1.211 -17.797 1.00 83.19 99 PRO A O 1
ATOM 773 N N . ASN A 1 100 ? -10.656 0.778 -19.513 1.00 83.38 100 ASN A N 1
ATOM 774 C CA . ASN A 1 100 ? -11.192 -0.552 -19.821 1.00 83.38 100 ASN A CA 1
ATOM 775 C C . ASN A 1 100 ? -10.350 -1.698 -19.241 1.00 83.38 100 ASN A C 1
ATOM 777 O O . ASN A 1 100 ? -10.562 -2.861 -19.586 1.00 83.38 100 ASN A O 1
ATOM 781 N N . SER A 1 101 ? -9.380 -1.392 -18.379 1.00 84.81 101 SER A N 1
ATOM 782 C CA . SER A 1 101 ? -8.542 -2.402 -17.728 1.00 84.81 101 SER A CA 1
ATOM 783 C C . SER A 1 101 ? -9.346 -3.323 -16.809 1.00 84.81 101 SER A C 1
ATOM 785 O O . SER A 1 101 ? -9.013 -4.502 -16.677 1.00 84.81 101 SER A O 1
ATOM 787 N N . GLY A 1 102 ? -10.424 -2.806 -16.206 1.00 88.38 102 GLY A N 1
ATOM 788 C CA . GLY A 1 102 ? -11.100 -3.441 -15.074 1.00 88.38 102 GLY A CA 1
ATOM 789 C C . GLY A 1 102 ? -10.318 -3.284 -13.766 1.00 88.38 102 GLY A C 1
ATOM 790 O O . GLY A 1 102 ? -10.538 -4.044 -12.823 1.00 88.38 102 GLY A O 1
ATOM 791 N N . GLY A 1 103 ? -9.375 -2.338 -13.728 1.00 92.81 103 GLY A N 1
ATOM 792 C CA . GLY A 1 103 ? -8.597 -2.028 -12.545 1.00 92.81 103 GLY A CA 1
ATOM 793 C C . GLY A 1 103 ? -9.459 -1.466 -11.411 1.00 92.81 103 GLY A C 1
ATOM 794 O O . GLY A 1 103 ? -10.447 -0.779 -11.671 1.00 92.81 103 GLY A O 1
ATOM 795 N N . SER A 1 104 ? -9.117 -1.790 -10.165 1.00 94.62 104 SER A N 1
ATOM 796 C CA . SER A 1 104 ? -9.840 -1.353 -8.964 1.00 94.62 104 SER A CA 1
ATOM 797 C C . SER A 1 104 ? -8.995 -1.476 -7.697 1.00 94.62 104 SER A C 1
ATOM 799 O O . SER A 1 104 ? -8.041 -2.256 -7.628 1.00 94.62 104 SER A O 1
ATOM 801 N N . VAL A 1 105 ? -9.385 -0.733 -6.666 1.00 96.75 105 VAL A N 1
ATOM 802 C CA . VAL A 1 105 ? -8.786 -0.737 -5.336 1.00 96.75 105 VAL A CA 1
ATOM 803 C C . VAL A 1 105 ? -9.876 -0.952 -4.294 1.00 96.75 105 VAL A C 1
ATOM 805 O O . VAL A 1 105 ? -10.837 -0.192 -4.181 1.00 96.75 105 VAL A O 1
ATOM 808 N N . THR A 1 106 ? -9.718 -1.996 -3.485 1.00 97.69 106 THR A N 1
ATOM 809 C CA . THR A 1 106 ? -10.610 -2.289 -2.361 1.00 97.69 106 THR A CA 1
ATOM 810 C C . THR A 1 106 ? -9.822 -2.315 -1.066 1.00 97.69 106 THR A C 1
ATOM 812 O O . THR A 1 106 ? -8.775 -2.949 -0.981 1.00 97.69 106 THR A O 1
ATOM 815 N N . ILE A 1 107 ? -10.342 -1.642 -0.044 1.00 98.38 107 ILE A N 1
ATOM 816 C CA . ILE A 1 107 ? -9.716 -1.566 1.273 1.00 98.38 107 ILE A CA 1
ATOM 817 C C . ILE A 1 107 ? -10.621 -2.276 2.272 1.00 98.38 107 ILE A C 1
ATOM 819 O O . ILE A 1 107 ? -11.806 -1.955 2.392 1.00 98.38 107 ILE A O 1
ATOM 823 N N . TYR A 1 108 ? -10.045 -3.223 2.996 1.00 98.56 108 TYR A N 1
ATOM 824 C CA . TYR A 1 108 ? -10.665 -3.922 4.106 1.00 98.56 108 TYR A CA 1
ATOM 825 C C . TYR A 1 108 ? -9.966 -3.544 5.408 1.00 98.56 108 TYR A C 1
ATOM 827 O O . TYR A 1 108 ? -8.748 -3.393 5.447 1.00 98.56 108 TYR A O 1
ATOM 835 N N . GLN A 1 109 ? -10.746 -3.420 6.473 1.00 98.44 109 GLN A N 1
ATOM 836 C CA . GLN A 1 109 ? -10.264 -3.296 7.843 1.00 98.44 109 GLN A CA 1
ATOM 837 C C . GLN A 1 109 ? -10.777 -4.492 8.636 1.00 98.44 109 GLN A C 1
ATOM 839 O O . GLN A 1 109 ? -11.949 -4.856 8.508 1.00 98.44 109 GLN A O 1
ATOM 844 N N . SER A 1 110 ? -9.920 -5.088 9.458 1.00 98.38 110 SER A N 1
ATOM 845 C CA . SER A 1 110 ? -10.333 -6.133 10.386 1.00 98.38 110 SER A CA 1
ATOM 846 C C . SER A 1 110 ? -11.362 -5.595 11.384 1.00 98.38 110 SER A C 1
ATOM 848 O O . SER A 1 110 ? -11.349 -4.424 11.757 1.00 98.38 110 SER A O 1
ATOM 850 N N . THR A 1 111 ? -12.278 -6.442 11.835 1.00 97.94 111 THR A N 1
ATOM 851 C CA . THR A 1 111 ? -13.163 -6.154 12.969 1.00 97.94 111 THR A CA 1
ATOM 852 C C . THR A 1 111 ? -12.505 -6.505 14.305 1.00 97.94 111 THR A C 1
ATOM 854 O O . THR A 1 111 ? -12.995 -6.073 15.349 1.00 97.94 111 THR A O 1
ATOM 857 N N . GLN A 1 112 ? -11.366 -7.203 14.280 1.00 97.44 112 GLN A N 1
ATOM 858 C CA . GLN A 1 112 ? -10.607 -7.646 15.445 1.00 97.44 112 GLN A CA 1
ATOM 859 C C . GLN A 1 112 ? -9.337 -6.807 15.632 1.00 97.44 112 GLN A C 1
ATOM 861 O O . GLN A 1 112 ? -8.570 -6.568 14.702 1.00 97.44 112 GLN A O 1
ATOM 866 N N . SER A 1 113 ? -9.110 -6.356 16.862 1.00 96.69 113 SER A N 1
ATOM 867 C CA . SER A 1 113 ? -7.913 -5.603 17.243 1.00 96.69 113 SER A CA 1
ATOM 868 C C . SER A 1 113 ? -6.775 -6.560 17.603 1.00 96.69 113 SER A C 1
ATOM 870 O O . SER A 1 113 ? -7.036 -7.580 18.238 1.00 96.69 113 SER A O 1
ATOM 872 N N . ASN A 1 114 ? -5.529 -6.238 17.231 1.00 95.19 114 ASN A N 1
ATOM 873 C CA . ASN A 1 114 ? -4.335 -7.041 17.551 1.00 95.19 114 ASN A CA 1
ATOM 874 C C . ASN A 1 114 ? -4.435 -8.524 17.135 1.00 95.19 114 ASN A C 1
ATOM 876 O O . ASN A 1 114 ? -3.900 -9.400 17.812 1.00 95.19 114 ASN A O 1
ATOM 880 N N . SER A 1 115 ? -5.119 -8.809 16.025 1.00 95.94 115 SER A N 1
ATOM 881 C CA . SER A 1 115 ? -5.323 -10.166 15.504 1.00 95.94 115 SER A CA 1
ATOM 882 C C . SER A 1 115 ? -4.738 -10.264 14.089 1.00 95.94 115 SER A C 1
ATOM 884 O O . SER A 1 115 ? -5.464 -10.045 13.113 1.00 95.94 115 SER A O 1
ATOM 886 N N . PRO A 1 116 ? -3.418 -10.499 13.942 1.00 95.25 116 PRO A N 1
ATOM 887 C CA . PRO A 1 116 ? -2.771 -10.584 12.635 1.00 95.25 116 PRO A CA 1
ATOM 888 C C . PRO A 1 116 ? -3.405 -11.653 11.745 1.00 95.25 116 PRO A C 1
ATOM 890 O O . PRO A 1 116 ? -3.692 -12.764 12.191 1.00 95.25 116 PRO A O 1
ATOM 893 N N . GLY A 1 117 ? -3.619 -11.322 10.476 1.00 95.50 117 GLY A N 1
ATOM 894 C CA . GLY A 1 117 ? -4.236 -12.207 9.493 1.00 95.50 117 GLY A CA 1
ATOM 895 C C . GLY A 1 117 ? -5.763 -12.303 9.570 1.00 95.50 117 GLY A C 1
ATOM 896 O O . GLY A 1 117 ? -6.372 -12.884 8.667 1.00 95.50 117 GLY A O 1
ATOM 897 N N . SER A 1 118 ? -6.410 -11.711 10.581 1.00 96.75 118 SER A N 1
ATOM 898 C CA . SER A 1 118 ? -7.878 -11.673 10.654 1.00 96.75 118 SER A CA 1
ATOM 899 C C . SER A 1 118 ? -8.483 -10.983 9.430 1.00 96.75 118 SER A C 1
ATOM 901 O O . SER A 1 118 ? -9.480 -11.450 8.893 1.00 96.75 118 SER A O 1
ATOM 903 N N . VAL A 1 119 ? -7.827 -9.965 8.863 1.00 97.25 119 VAL A N 1
ATOM 904 C CA . VAL A 1 119 ? -8.361 -9.228 7.705 1.00 97.25 119 VAL A CA 1
ATOM 905 C C . VAL A 1 119 ? -8.538 -10.086 6.434 1.00 97.25 119 VAL A C 1
ATOM 907 O O . VAL A 1 119 ? -9.215 -9.678 5.482 1.00 97.25 119 VAL A O 1
ATOM 910 N N . PHE A 1 120 ? -7.937 -11.277 6.371 1.00 95.50 120 PHE A N 1
ATOM 911 C CA . PHE A 1 120 ? -8.145 -12.208 5.261 1.00 95.50 120 PHE A CA 1
ATOM 912 C C . PHE A 1 120 ? -9.473 -12.953 5.345 1.00 95.50 120 PHE A C 1
ATOM 914 O O . PHE A 1 120 ? -10.005 -13.349 4.305 1.00 95.50 120 PHE A O 1
ATOM 921 N N . GLN A 1 121 ? -10.021 -13.118 6.547 1.00 96.00 121 GLN A N 1
ATOM 922 C CA . GLN A 1 121 ? -11.280 -13.817 6.748 1.00 96.00 121 GLN A CA 1
ATOM 923 C C . GLN A 1 121 ? -12.438 -12.862 6.437 1.00 96.00 121 GLN A C 1
ATOM 925 O O . GLN A 1 121 ? -12.464 -11.701 6.848 1.00 96.00 121 GLN A O 1
ATOM 930 N N . THR A 1 122 ? -13.390 -13.322 5.629 1.00 95.06 122 THR A N 1
ATOM 931 C CA . THR A 1 122 ? -14.479 -12.479 5.110 1.00 95.06 122 THR A CA 1
ATOM 932 C C . THR A 1 122 ? -15.460 -12.025 6.185 1.00 95.06 122 THR A C 1
ATOM 934 O O . THR A 1 122 ? -16.043 -10.954 6.061 1.00 95.06 122 THR A O 1
ATOM 937 N N . ASP A 1 123 ? -15.636 -12.839 7.217 1.00 97.00 123 ASP A N 1
ATOM 938 C CA . ASP A 1 123 ? -16.493 -12.630 8.384 1.00 97.00 123 ASP A CA 1
ATOM 939 C C . ASP A 1 123 ? -15.877 -11.684 9.422 1.00 97.00 123 ASP A C 1
ATOM 941 O O . ASP A 1 123 ? -16.602 -11.038 10.179 1.00 97.00 123 ASP A O 1
ATOM 945 N N . THR A 1 124 ? -14.552 -11.535 9.425 1.00 97.19 124 THR A N 1
ATOM 946 C CA . THR A 1 124 ? -13.839 -10.674 10.378 1.00 97.19 124 THR A CA 1
ATOM 947 C C . THR A 1 124 ? -13.271 -9.412 9.731 1.00 97.19 124 THR A C 1
ATOM 949 O O . THR A 1 124 ? -12.395 -8.754 10.288 1.00 97.19 124 THR A O 1
ATOM 952 N N . ARG A 1 125 ? -13.814 -8.999 8.576 1.00 97.81 125 ARG A N 1
ATOM 953 C CA . ARG A 1 125 ? -13.429 -7.755 7.898 1.00 97.81 125 ARG A CA 1
ATOM 954 C C . ARG A 1 125 ? -14.620 -6.937 7.416 1.00 97.81 125 ARG A C 1
ATOM 956 O O . ARG A 1 125 ? -15.661 -7.467 7.041 1.00 97.81 125 ARG A O 1
ATOM 963 N N . LYS A 1 126 ? -14.432 -5.622 7.348 1.00 97.88 126 LYS A N 1
ATOM 964 C CA . LYS A 1 126 ? -15.384 -4.655 6.782 1.00 97.88 126 LYS A CA 1
ATOM 965 C C . LYS A 1 126 ? -14.712 -3.818 5.698 1.00 97.88 126 LYS A C 1
ATOM 967 O O . LYS A 1 126 ? -13.512 -3.561 5.763 1.00 97.88 126 LYS A O 1
ATOM 972 N N . ILE A 1 127 ? -15.480 -3.374 4.705 1.00 97.81 127 ILE A N 1
ATOM 973 C CA . ILE A 1 127 ? -14.981 -2.430 3.696 1.00 97.81 127 ILE A CA 1
ATOM 974 C C . ILE A 1 127 ? -14.740 -1.076 4.369 1.00 97.81 127 ILE A C 1
ATOM 976 O O . ILE A 1 127 ? -15.650 -0.512 4.980 1.00 97.81 127 ILE A O 1
ATOM 980 N N . LEU A 1 128 ? -13.538 -0.531 4.201 1.00 96.81 128 LEU A N 1
ATOM 981 C CA . LEU A 1 128 ? -13.174 0.806 4.649 1.00 96.81 128 LEU A CA 1
ATOM 982 C C . LEU A 1 128 ? -13.166 1.765 3.453 1.00 96.81 128 LEU A C 1
ATOM 984 O O . LEU A 1 128 ? -12.543 1.504 2.427 1.00 96.81 128 LEU A O 1
ATOM 988 N N . LYS A 1 129 ? -13.866 2.894 3.581 1.00 94.69 129 LYS A N 1
ATOM 989 C CA . LYS A 1 129 ? -13.841 3.986 2.599 1.00 94.69 129 LYS A CA 1
ATOM 990 C C . LYS A 1 129 ? -13.721 5.310 3.332 1.00 94.69 129 LYS A C 1
ATOM 992 O O . LYS A 1 129 ? -14.637 5.692 4.060 1.00 94.69 129 LYS A O 1
ATOM 997 N N . GLN A 1 130 ? -12.632 6.029 3.099 1.00 91.62 130 GLN A N 1
ATOM 998 C CA . GLN A 1 130 ? -12.481 7.390 3.586 1.00 91.62 130 GLN A CA 1
ATOM 999 C C . GLN A 1 130 ? -13.213 8.339 2.644 1.00 91.62 130 GLN A C 1
ATOM 1001 O O . GLN A 1 130 ? -13.048 8.312 1.425 1.00 91.62 130 GLN A O 1
ATOM 1006 N N . ARG A 1 131 ? -14.070 9.184 3.213 1.00 82.69 131 ARG A N 1
ATOM 1007 C CA . ARG A 1 131 ? -14.819 10.184 2.454 1.00 82.69 131 ARG A CA 1
ATOM 1008 C C . ARG A 1 131 ? -14.243 11.556 2.749 1.00 82.69 131 ARG A C 1
ATOM 1010 O O . ARG A 1 131 ? -14.126 11.943 3.909 1.00 82.69 131 ARG A O 1
ATOM 1017 N N . SER A 1 132 ? -13.965 12.327 1.701 1.00 70.25 132 SER A N 1
ATOM 1018 C CA . SER A 1 132 ? -13.747 13.760 1.874 1.00 70.25 132 SER A CA 1
ATOM 1019 C C . SER A 1 132 ? -15.057 14.398 2.329 1.00 70.25 132 SER A C 1
ATOM 1021 O O . SER A 1 132 ? -16.078 14.309 1.641 1.00 70.25 132 SER A O 1
ATOM 1023 N N . ASN A 1 133 ? -15.060 15.041 3.494 1.00 66.50 133 ASN A N 1
ATOM 1024 C CA . ASN A 1 133 ? -16.192 15.872 3.873 1.00 66.50 133 ASN A CA 1
ATOM 1025 C C . ASN A 1 133 ? -16.198 17.105 2.956 1.00 66.50 133 ASN A C 1
ATOM 1027 O O . ASN A 1 133 ? -15.228 17.861 2.945 1.00 66.50 133 ASN A O 1
ATOM 1031 N N . ARG A 1 134 ? -17.297 17.343 2.223 1.00 60.06 134 ARG A N 1
ATOM 1032 C CA . ARG A 1 134 ? -17.443 18.501 1.317 1.00 60.06 134 ARG A CA 1
ATOM 1033 C C . ARG A 1 134 ? -17.127 19.839 2.000 1.00 60.06 134 ARG A C 1
ATOM 1035 O O . ARG A 1 134 ? -16.628 20.743 1.343 1.00 60.06 134 ARG A O 1
ATOM 1042 N N . ARG A 1 135 ? -17.363 19.950 3.316 1.00 59.09 135 ARG A N 1
ATOM 1043 C CA . ARG A 1 135 ? -17.064 21.147 4.128 1.00 59.09 135 ARG A CA 1
ATOM 1044 C C . ARG A 1 135 ? -15.577 21.317 4.489 1.00 59.09 135 ARG A C 1
ATOM 1046 O O . ARG A 1 135 ? -15.200 22.369 4.987 1.00 59.09 135 ARG A O 1
ATOM 1053 N N . LYS A 1 136 ? -14.737 20.299 4.269 1.00 60.53 136 LYS A N 1
ATOM 1054 C CA . LYS A 1 136 ? -13.294 20.267 4.589 1.00 60.53 136 LYS A CA 1
ATOM 1055 C C . LYS A 1 136 ? -12.428 20.021 3.342 1.00 60.53 136 LYS A C 1
ATOM 1057 O O . LYS A 1 136 ? -11.373 19.392 3.428 1.00 60.53 136 LYS A O 1
ATOM 1062 N N . ARG A 1 137 ? -12.878 20.489 2.174 1.00 62.16 137 ARG A N 1
ATOM 1063 C CA . ARG A 1 137 ? -12.116 20.388 0.919 1.00 62.16 137 ARG A CA 1
ATOM 1064 C C . ARG A 1 137 ? -10.739 21.049 1.106 1.00 62.16 137 ARG A C 1
ATOM 1066 O O . ARG A 1 137 ? -10.676 22.164 1.613 1.00 62.16 137 ARG A O 1
ATOM 1073 N N . GLY A 1 138 ? -9.659 20.340 0.773 1.00 69.31 138 GLY A N 1
ATOM 1074 C CA . GLY A 1 138 ? -8.277 20.809 0.964 1.00 69.31 138 GLY A CA 1
ATOM 1075 C C . GLY A 1 138 ? -7.716 20.698 2.390 1.00 69.31 138 GLY A C 1
ATOM 1076 O O . GLY A 1 138 ? -6.624 21.189 2.639 1.00 69.31 138 GLY A O 1
ATOM 1077 N N . LYS A 1 139 ? -8.441 20.079 3.338 1.00 80.56 139 LYS A N 1
ATOM 1078 C CA . LYS A 1 139 ? -7.964 19.851 4.721 1.00 80.56 139 LYS A CA 1
ATOM 1079 C C . LYS A 1 139 ? -7.901 18.375 5.120 1.00 80.56 139 LYS A C 1
ATOM 1081 O O . LYS A 1 139 ? -7.693 18.067 6.293 1.00 80.56 139 LYS A O 1
ATOM 1086 N N . PHE A 1 140 ? -8.166 17.461 4.188 1.00 86.50 140 PHE A N 1
ATOM 1087 C CA . PHE A 1 140 ? -8.052 16.034 4.473 1.00 86.50 140 PHE A CA 1
ATOM 1088 C C . PHE A 1 140 ? -6.580 15.682 4.716 1.00 86.50 140 PHE A C 1
ATOM 1090 O O . PHE A 1 140 ? -5.698 16.311 4.147 1.00 86.50 140 PHE A O 1
ATOM 1097 N N . GLY A 1 141 ? -6.317 14.744 5.623 1.00 87.81 141 GLY A N 1
ATOM 1098 C CA . GLY A 1 141 ? -4.952 14.330 5.944 1.00 87.81 141 GLY A CA 1
ATOM 1099 C C . GLY A 1 141 ? -4.152 15.300 6.817 1.00 87.81 141 GLY A C 1
ATOM 1100 O O . GLY A 1 141 ? -3.172 14.858 7.393 1.00 87.81 141 GLY A O 1
ATOM 1101 N N . LEU A 1 142 ? -4.575 16.561 6.999 1.00 89.19 142 LEU A N 1
ATOM 1102 C CA . LEU A 1 142 ? -3.854 17.529 7.845 1.00 89.19 142 LEU A CA 1
ATOM 1103 C C . LEU A 1 142 ? -3.843 17.137 9.328 1.00 89.19 142 LEU A C 1
ATOM 1105 O O . LEU A 1 142 ? -2.841 17.313 10.010 1.00 89.19 142 LEU A O 1
ATOM 1109 N N . SER A 1 143 ? -4.955 16.600 9.825 1.00 89.88 143 SER A N 1
ATOM 1110 C CA . SER A 1 143 ? -5.104 16.127 11.202 1.00 89.88 143 SER A CA 1
ATOM 1111 C C . SER A 1 143 ? -5.329 14.621 11.241 1.00 89.88 143 SER A C 1
ATOM 1113 O O . SER A 1 143 ? -5.752 14.020 10.246 1.00 89.88 143 SER A O 1
ATOM 1115 N N . GLU A 1 144 ? -5.127 14.025 12.415 1.00 91.81 144 GLU A N 1
ATOM 1116 C CA . GLU A 1 144 ? -5.469 12.624 12.638 1.00 91.81 144 GLU A CA 1
ATOM 1117 C C . GLU A 1 144 ? -6.936 12.334 12.316 1.00 91.81 144 GLU A C 1
ATOM 1119 O O . GLU A 1 144 ? -7.836 13.151 12.555 1.00 91.81 144 GLU A O 1
ATOM 1124 N N . ASP A 1 145 ? -7.177 11.148 11.760 1.00 93.06 145 ASP A N 1
ATOM 1125 C CA . ASP A 1 145 ? -8.527 10.611 11.645 1.00 93.06 145 ASP A CA 1
ATOM 1126 C C . ASP A 1 145 ? -8.912 9.958 12.975 1.00 93.06 145 ASP A C 1
ATOM 1128 O O . ASP A 1 145 ? -8.668 8.774 13.200 1.00 93.06 145 ASP A O 1
ATOM 1132 N N . MET A 1 146 ? -9.529 10.739 13.862 1.00 92.81 146 MET A N 1
ATOM 1133 C CA . MET A 1 146 ? -9.926 10.279 15.199 1.00 92.81 146 MET A CA 1
ATOM 1134 C C . MET A 1 146 ? -10.815 9.027 15.182 1.00 92.81 146 MET A C 1
ATOM 1136 O O . MET A 1 146 ? -10.836 8.289 16.164 1.00 92.81 146 MET A O 1
ATOM 1140 N N . SER A 1 147 ? -11.536 8.759 14.085 1.00 93.25 147 SER A N 1
ATOM 1141 C CA . SER A 1 147 ? -12.352 7.545 13.978 1.00 93.25 147 SER A CA 1
ATOM 1142 C C . SER A 1 147 ? -11.496 6.286 13.822 1.00 93.25 147 SER A C 1
ATOM 1144 O O . SER A 1 147 ? -11.828 5.249 14.388 1.00 93.25 147 SER A O 1
ATOM 1146 N N . LEU A 1 148 ? -10.361 6.393 13.128 1.00 94.81 148 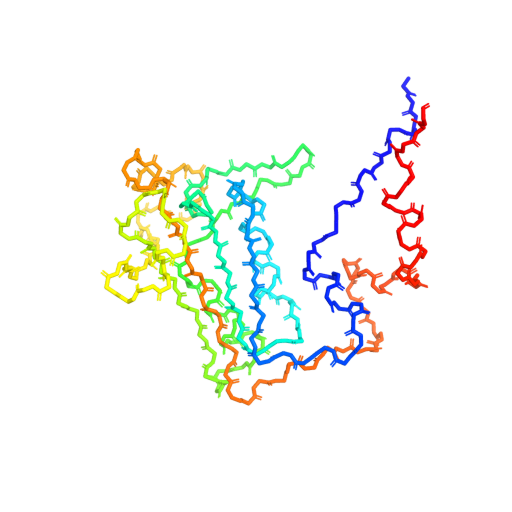LEU A N 1
ATOM 1147 C CA . LEU A 1 148 ? -9.401 5.305 12.930 1.00 94.81 148 LEU A CA 1
ATOM 1148 C C . LEU A 1 148 ? -8.335 5.250 14.025 1.00 94.81 148 LEU A C 1
ATOM 1150 O O . LEU A 1 148 ? -7.753 4.194 14.250 1.00 94.81 148 LEU A O 1
ATOM 1154 N N . MET A 1 149 ? -8.090 6.371 14.703 1.00 96.31 149 MET A N 1
ATOM 1155 C CA . MET A 1 149 ? -7.072 6.504 15.747 1.00 96.31 149 MET A CA 1
ATOM 1156 C C . MET A 1 149 ? -7.606 6.257 17.166 1.00 96.31 149 MET A C 1
ATOM 1158 O O . MET A 1 149 ? -6.844 6.328 18.125 1.00 96.31 149 MET A O 1
ATOM 1162 N N . SER A 1 150 ? -8.895 5.933 17.321 1.00 96.38 150 SER A N 1
ATOM 1163 C CA . SER A 1 150 ? -9.440 5.515 18.619 1.00 96.38 150 SER A CA 1
ATOM 1164 C C . SER A 1 150 ? -8.801 4.208 19.104 1.00 96.38 150 SER A C 1
ATOM 1166 O O . SER A 1 150 ? -8.413 3.363 18.299 1.00 96.38 150 SER A O 1
ATOM 1168 N N . GLU A 1 151 ? -8.742 3.999 20.420 1.00 94.62 151 GLU A N 1
ATOM 1169 C CA . GLU A 1 151 ? -8.132 2.808 21.037 1.00 94.62 151 GLU A CA 1
ATOM 1170 C C . GLU A 1 151 ? -8.699 1.488 20.481 1.00 94.62 151 GLU A C 1
ATOM 1172 O O . GLU A 1 151 ? -7.966 0.534 20.219 1.00 94.62 151 GLU A O 1
ATOM 1177 N N . SER A 1 152 ? -10.007 1.464 20.211 1.00 95.25 152 SER A N 1
ATOM 1178 C CA . SER A 1 152 ? -10.703 0.297 19.661 1.00 95.25 152 SER A CA 1
ATOM 1179 C C . SER A 1 152 ? -10.474 0.062 18.160 1.00 95.25 152 SER A C 1
ATOM 1181 O O . SER A 1 152 ? -10.818 -1.008 17.652 1.00 95.25 152 SER A O 1
ATOM 1183 N N . GLU A 1 153 ? -9.928 1.041 17.432 1.00 97.38 153 GLU A N 1
ATOM 1184 C CA . GLU A 1 153 ? -9.779 0.997 15.970 1.00 97.38 153 GLU A CA 1
ATOM 1185 C C . GLU A 1 153 ? -8.319 1.011 15.505 1.00 97.38 153 GLU A C 1
ATOM 1187 O O . GLU A 1 153 ? -7.991 0.384 14.494 1.00 97.38 153 GLU A O 1
ATOM 1192 N N . VAL A 1 154 ? -7.426 1.668 16.248 1.00 97.50 154 VAL A N 1
ATOM 1193 C CA . VAL A 1 154 ? -6.055 1.940 15.803 1.00 97.50 154 VAL A CA 1
ATOM 1194 C C . VAL A 1 154 ? -5.269 0.667 15.519 1.00 97.50 154 VAL A C 1
ATOM 1196 O O . VAL A 1 154 ? -4.547 0.626 14.533 1.00 97.50 154 VAL A O 1
ATOM 1199 N N . ASN A 1 155 ? -5.466 -0.390 16.307 1.00 97.81 155 ASN A N 1
ATOM 1200 C CA . ASN A 1 155 ? -4.736 -1.656 16.192 1.00 97.81 155 ASN A CA 1
ATOM 1201 C C . ASN A 1 155 ? -5.443 -2.711 15.318 1.00 97.81 155 ASN A C 1
ATOM 1203 O O . ASN A 1 155 ? -5.093 -3.891 15.362 1.00 97.81 155 ASN A O 1
ATOM 1207 N N . LYS A 1 156 ? -6.460 -2.315 14.544 1.00 98.38 156 LYS A N 1
ATOM 1208 C CA . LYS A 1 156 ? -7.097 -3.198 13.559 1.00 98.38 156 LYS A CA 1
ATOM 1209 C C . LYS A 1 156 ? -6.258 -3.262 12.288 1.00 98.38 156 LYS A C 1
ATOM 1211 O O . LYS A 1 156 ? -5.843 -2.236 11.758 1.00 98.38 156 LYS A O 1
ATOM 1216 N N . GLU A 1 157 ? -6.031 -4.472 11.803 1.00 98.12 157 GLU A N 1
ATOM 1217 C CA . GLU A 1 157 ? -5.283 -4.729 10.573 1.00 98.12 157 GLU A CA 1
ATOM 1218 C C . GLU A 1 157 ? -6.029 -4.192 9.341 1.00 98.12 157 GLU A C 1
ATOM 1220 O O . GLU A 1 157 ? -7.264 -4.160 9.299 1.00 98.12 157 GLU A O 1
ATOM 1225 N N . ILE A 1 158 ? -5.276 -3.783 8.325 1.00 98.56 158 ILE A N 1
ATOM 1226 C CA . ILE A 1 158 ? -5.788 -3.265 7.058 1.00 98.56 158 ILE A CA 1
ATOM 1227 C C . ILE A 1 158 ? -5.270 -4.139 5.922 1.00 98.56 158 ILE A C 1
ATOM 1229 O O . ILE A 1 158 ? -4.075 -4.405 5.844 1.00 98.56 158 ILE A O 1
ATOM 1233 N N . LEU A 1 159 ? -6.148 -4.495 4.988 1.00 98.56 159 LEU A N 1
ATOM 1234 C CA . LEU A 1 159 ? -5.791 -5.121 3.720 1.00 98.56 159 LEU A CA 1
ATOM 1235 C C . LEU A 1 159 ? -6.238 -4.231 2.572 1.00 98.56 159 LEU A C 1
ATOM 1237 O O . LEU A 1 159 ? -7.430 -3.987 2.386 1.00 98.56 159 LEU A O 1
ATOM 1241 N N . VAL A 1 160 ? -5.281 -3.798 1.765 1.00 98.56 160 VAL A N 1
ATOM 1242 C CA . VAL A 1 160 ? -5.542 -3.120 0.501 1.00 98.56 160 VAL A CA 1
ATOM 1243 C C . VAL A 1 160 ? -5.323 -4.111 -0.629 1.00 98.56 160 VAL A C 1
ATOM 1245 O O . VAL A 1 160 ? -4.229 -4.645 -0.797 1.00 98.56 160 VAL A O 1
ATOM 1248 N N . ILE A 1 161 ? -6.378 -4.359 -1.397 1.00 98.25 161 ILE A N 1
ATOM 1249 C CA . ILE A 1 161 ? -6.336 -5.161 -2.615 1.00 98.25 161 ILE A CA 1
ATOM 1250 C C . ILE A 1 161 ? -6.383 -4.210 -3.798 1.00 98.25 161 ILE A C 1
ATOM 1252 O O . ILE A 1 161 ? -7.371 -3.503 -3.992 1.00 98.25 161 ILE A O 1
ATOM 1256 N N . VAL A 1 162 ? -5.333 -4.231 -4.604 1.00 97.88 162 VAL A N 1
ATOM 1257 C CA . VAL A 1 162 ? -5.253 -3.495 -5.863 1.00 97.88 162 VAL A CA 1
ATOM 1258 C C . VAL A 1 162 ? -5.252 -4.510 -6.987 1.00 97.88 162 VAL A C 1
ATOM 1260 O O . VAL A 1 162 ? -4.378 -5.371 -7.052 1.00 97.88 162 VAL A O 1
ATOM 1263 N N . ASN A 1 163 ? -6.225 -4.416 -7.877 1.00 96.31 163 ASN A N 1
ATOM 1264 C CA . ASN A 1 163 ? -6.332 -5.251 -9.060 1.00 96.31 163 ASN A CA 1
ATOM 1265 C C . ASN A 1 163 ? -6.102 -4.362 -10.279 1.00 96.31 163 ASN A C 1
ATOM 1267 O O . ASN A 1 163 ? -6.782 -3.355 -10.430 1.00 96.31 163 ASN A O 1
ATOM 1271 N N . ARG A 1 164 ? -5.156 -4.718 -11.148 1.00 93.50 164 ARG A N 1
ATOM 1272 C CA . ARG A 1 164 ? -4.892 -3.986 -12.400 1.00 93.50 164 ARG A CA 1
ATOM 1273 C C . ARG A 1 164 ? -5.781 -4.438 -13.561 1.00 93.50 164 ARG A C 1
ATOM 1275 O O . ARG A 1 164 ? -5.840 -3.794 -14.599 1.00 93.50 164 ARG A O 1
ATOM 1282 N N . GLY A 1 165 ? -6.489 -5.550 -13.393 1.00 89.06 165 GLY A N 1
ATOM 1283 C CA . GLY A 1 165 ? -7.379 -6.135 -14.383 1.00 89.06 165 GLY A CA 1
ATOM 1284 C C . GLY A 1 165 ? -6.717 -7.195 -15.266 1.00 89.06 165 GLY A C 1
ATOM 1285 O O . GLY A 1 165 ? -5.500 -7.408 -15.252 1.00 89.06 165 GLY A O 1
ATOM 1286 N N . ARG A 1 166 ? -7.530 -7.929 -16.038 1.00 84.19 166 ARG A N 1
ATOM 1287 C CA . ARG A 1 166 ? -7.081 -9.111 -16.809 1.00 84.19 166 ARG A CA 1
ATOM 1288 C C . ARG A 1 166 ? -6.155 -8.754 -17.974 1.00 84.19 166 ARG A C 1
ATOM 1290 O O . ARG A 1 166 ? -5.253 -9.526 -18.296 1.00 84.19 166 ARG A O 1
ATOM 1297 N N . ASN A 1 167 ? -6.324 -7.569 -18.548 1.00 80.69 167 ASN A N 1
ATOM 1298 C CA . ASN A 1 167 ? -5.583 -7.145 -19.737 1.00 80.69 167 ASN A CA 1
ATOM 1299 C C . ASN A 1 167 ? -4.468 -6.136 -19.430 1.00 80.69 167 ASN A C 1
ATOM 1301 O O . ASN A 1 167 ? -3.815 -5.667 -20.357 1.00 80.69 167 ASN A O 1
ATOM 1305 N N . ALA A 1 168 ? -4.221 -5.818 -18.154 1.00 85.94 168 ALA A N 1
ATOM 1306 C CA . ALA A 1 168 ? -3.142 -4.911 -17.785 1.00 85.94 168 ALA A CA 1
ATOM 1307 C C . ALA A 1 168 ? -1.774 -5.434 -18.229 1.00 85.94 168 ALA A C 1
ATOM 1309 O O . ALA A 1 168 ? -1.434 -6.611 -18.037 1.00 85.94 168 ALA A O 1
ATOM 1310 N N . ASN A 1 169 ? -0.969 -4.527 -18.781 1.00 87.56 169 ASN A N 1
ATOM 1311 C CA . ASN A 1 169 ? 0.428 -4.801 -19.057 1.00 87.56 169 ASN A CA 1
ATOM 1312 C C . ASN A 1 169 ? 1.233 -4.671 -17.760 1.00 87.56 169 ASN A C 1
ATOM 1314 O O . ASN A 1 169 ? 1.538 -3.574 -17.293 1.00 87.56 169 ASN A O 1
ATOM 1318 N N . ILE A 1 170 ? 1.573 -5.820 -17.183 1.00 90.00 170 ILE A N 1
ATOM 1319 C CA . ILE A 1 170 ? 2.338 -5.893 -15.935 1.00 90.00 170 ILE A CA 1
ATOM 1320 C C . ILE A 1 170 ? 3.852 -5.937 -16.161 1.00 90.00 170 ILE A C 1
ATOM 1322 O O . ILE A 1 170 ? 4.589 -5.989 -15.184 1.00 90.00 170 ILE A O 1
ATOM 1326 N N . LYS A 1 171 ? 4.328 -5.965 -17.413 1.00 88.44 171 LYS A N 1
ATOM 1327 C CA . LYS A 1 171 ? 5.765 -6.000 -17.706 1.00 88.44 171 LYS A CA 1
ATOM 1328 C C . LYS A 1 171 ? 6.385 -4.643 -17.359 1.00 88.44 171 LYS A C 1
ATOM 1330 O O . LYS A 1 171 ? 5.835 -3.606 -17.725 1.00 88.44 171 LYS A O 1
ATOM 1335 N N . GLU A 1 172 ? 7.524 -4.662 -16.677 1.00 87.06 172 GLU A N 1
ATOM 1336 C CA . GLU A 1 172 ? 8.335 -3.461 -16.487 1.00 87.06 172 GLU A CA 1
ATOM 1337 C C . GLU A 1 172 ? 8.984 -3.036 -17.818 1.00 87.06 172 GLU A C 1
ATOM 1339 O O . GLU A 1 172 ? 9.221 -3.859 -18.710 1.00 87.06 172 GLU A O 1
ATOM 1344 N N . LYS A 1 173 ? 9.212 -1.731 -17.988 1.00 81.12 173 LYS A N 1
ATOM 1345 C CA . LYS A 1 173 ? 9.962 -1.220 -19.136 1.00 81.12 173 LYS A CA 1
ATOM 1346 C C . LYS A 1 173 ? 11.442 -1.305 -18.794 1.00 81.12 173 LYS A C 1
ATOM 1348 O O . LYS A 1 173 ? 11.884 -0.607 -17.890 1.00 81.12 173 LYS A O 1
ATOM 1353 N N . ASP A 1 174 ? 12.183 -2.133 -19.517 1.00 76.69 174 ASP A N 1
ATOM 1354 C CA . ASP A 1 174 ? 13.611 -2.383 -19.266 1.00 76.69 174 ASP A CA 1
ATOM 1355 C C . ASP A 1 174 ? 14.532 -1.496 -20.122 1.00 76.69 174 ASP A C 1
ATOM 1357 O O . ASP A 1 174 ? 15.725 -1.759 -20.236 1.00 76.69 174 ASP A O 1
ATOM 1361 N N . GLU A 1 175 ? 13.979 -0.453 -20.748 1.00 79.50 175 GLU A N 1
ATOM 1362 C CA . GLU A 1 175 ? 14.712 0.439 -21.644 1.00 79.50 175 GLU A CA 1
ATOM 1363 C C . GLU A 1 175 ? 14.615 1.900 -21.175 1.00 79.50 175 GLU A C 1
ATOM 1365 O O . GLU A 1 175 ? 13.548 2.330 -20.717 1.00 79.50 175 GLU A O 1
ATOM 1370 N N . PRO A 1 176 ? 15.709 2.678 -21.293 1.00 78.19 176 PRO A N 1
ATOM 1371 C CA . PRO A 1 176 ? 15.720 4.103 -20.980 1.00 78.19 176 PRO A CA 1
ATOM 1372 C C . PRO A 1 176 ? 14.844 4.917 -21.959 1.00 78.19 176 PRO A C 1
ATOM 1374 O O . PRO A 1 176 ? 14.559 4.459 -23.066 1.00 78.19 176 PRO A O 1
ATOM 1377 N N . PRO A 1 177 ? 14.455 6.157 -21.606 1.00 79.75 177 PRO A N 1
ATOM 1378 C CA . PRO A 1 177 ? 14.841 6.891 -20.401 1.00 79.75 177 PRO A CA 1
ATOM 1379 C C . PRO A 1 177 ? 14.048 6.466 -19.160 1.00 79.75 177 PRO A C 1
ATOM 1381 O O . PRO A 1 177 ? 12.825 6.323 -19.192 1.00 79.75 177 PRO A O 1
ATOM 1384 N N . TYR A 1 178 ? 14.759 6.321 -18.042 1.00 81.69 178 TYR A N 1
ATOM 1385 C CA . TYR A 1 178 ? 14.156 6.093 -16.732 1.00 81.69 178 TYR A CA 1
ATOM 1386 C C . TYR A 1 178 ? 13.832 7.422 -16.038 1.00 81.69 178 TYR A C 1
ATOM 1388 O O . TYR A 1 178 ? 14.466 8.445 -16.300 1.00 81.69 178 TYR A O 1
ATOM 1396 N N . PHE A 1 179 ? 12.855 7.412 -15.128 1.00 76.31 179 PHE A N 1
ATOM 1397 C CA . PHE A 1 179 ? 12.607 8.559 -14.249 1.00 76.31 179 PHE A CA 1
ATOM 1398 C C . PHE A 1 179 ? 13.817 8.804 -13.335 1.00 76.31 179 PHE A C 1
ATOM 1400 O O . PHE A 1 179 ? 14.496 7.856 -12.957 1.00 76.31 179 PHE A O 1
ATOM 1407 N N . LEU A 1 180 ? 14.060 10.056 -12.929 1.00 74.44 180 LEU A N 1
ATOM 1408 C CA . LEU A 1 180 ? 15.189 10.406 -12.045 1.00 74.44 180 LEU A CA 1
ATOM 1409 C C . LEU A 1 180 ? 15.154 9.681 -10.688 1.00 74.44 180 LEU A C 1
ATOM 1411 O O . LEU A 1 180 ? 16.196 9.447 -10.088 1.00 74.44 180 LEU A O 1
ATOM 1415 N N . SER A 1 181 ? 13.961 9.324 -10.209 1.00 75.25 181 SER A N 1
ATOM 1416 C CA . SER A 1 181 ? 13.763 8.544 -8.982 1.00 75.25 181 SER A CA 1
ATOM 1417 C C . SER A 1 181 ? 13.889 7.030 -9.193 1.00 75.25 181 SER A C 1
ATOM 1419 O O . SER A 1 181 ? 13.835 6.271 -8.234 1.00 75.25 181 SER A O 1
ATOM 1421 N N . ASP A 1 182 ? 14.021 6.568 -10.438 1.00 81.56 182 ASP A N 1
ATOM 1422 C CA . ASP A 1 182 ? 14.199 5.155 -10.751 1.00 81.56 182 ASP A CA 1
ATOM 1423 C C . ASP A 1 182 ? 15.651 4.756 -10.490 1.00 81.56 182 ASP A C 1
ATOM 1425 O O . ASP A 1 182 ? 16.570 5.338 -11.067 1.00 81.56 182 ASP A O 1
ATOM 1429 N N . ILE A 1 183 ? 15.869 3.741 -9.655 1.00 83.19 183 ILE A N 1
ATOM 1430 C CA . ILE A 1 183 ? 17.216 3.266 -9.301 1.00 83.19 183 ILE A CA 1
ATOM 1431 C C . ILE A 1 183 ? 18.038 2.833 -10.520 1.00 83.19 183 ILE A C 1
ATOM 1433 O O . ILE A 1 183 ? 19.262 2.916 -10.507 1.00 83.19 183 ILE A O 1
ATOM 1437 N N . ARG A 1 184 ? 17.377 2.427 -11.613 1.00 84.00 184 ARG A N 1
ATOM 1438 C CA . ARG A 1 184 ? 18.052 2.043 -12.860 1.00 84.00 184 ARG A CA 1
ATOM 1439 C C . ARG A 1 184 ? 18.659 3.238 -13.591 1.00 84.00 184 ARG A C 1
ATOM 1441 O O . ARG A 1 184 ? 19.559 3.055 -14.404 1.00 84.00 184 ARG A O 1
ATOM 1448 N N . SER A 1 185 ? 18.213 4.462 -13.289 1.00 84.50 185 SER A N 1
ATOM 1449 C CA . SER A 1 185 ? 18.823 5.690 -13.820 1.00 84.50 185 SER A CA 1
ATOM 1450 C C . SER A 1 185 ? 20.265 5.889 -13.350 1.00 84.50 185 SER A C 1
ATOM 1452 O O . SER A 1 185 ? 21.013 6.626 -13.986 1.00 84.50 185 SER A O 1
ATOM 1454 N N . TRP A 1 186 ? 20.680 5.210 -12.277 1.00 84.56 186 TRP A N 1
ATOM 1455 C CA . TRP A 1 186 ? 22.039 5.308 -11.749 1.00 84.56 186 TRP A CA 1
ATOM 1456 C C . TRP A 1 186 ? 23.062 4.534 -12.584 1.00 84.56 186 TRP A C 1
ATOM 1458 O O . TRP A 1 186 ? 24.257 4.723 -12.388 1.00 84.56 186 TRP A O 1
ATOM 1468 N N . GLY A 1 187 ? 22.615 3.663 -13.498 1.00 83.19 187 GLY A N 1
ATOM 1469 C CA . GLY A 1 187 ? 23.509 2.823 -14.302 1.00 83.19 187 GLY A CA 1
ATOM 1470 C C . GLY A 1 187 ? 24.291 1.790 -13.483 1.00 83.19 187 GLY A C 1
ATOM 1471 O O . GLY A 1 187 ? 25.271 1.247 -13.979 1.00 83.19 187 GLY A O 1
ATOM 1472 N N . MET A 1 188 ? 23.863 1.533 -12.244 1.00 83.81 188 MET A N 1
ATOM 1473 C CA . MET A 1 188 ? 24.495 0.610 -11.302 1.00 83.81 188 MET A CA 1
ATOM 1474 C C . MET A 1 188 ? 23.751 -0.728 -11.264 1.00 83.81 188 MET A C 1
ATOM 1476 O O . MET A 1 188 ? 22.523 -0.790 -11.355 1.00 83.81 188 MET A O 1
ATOM 1480 N N . THR A 1 189 ? 24.499 -1.805 -11.071 1.00 82.88 189 THR A N 1
ATOM 1481 C CA . THR A 1 189 ? 23.986 -3.129 -10.714 1.00 82.88 189 THR A CA 1
ATOM 1482 C C . THR A 1 189 ? 23.534 -3.165 -9.251 1.00 82.88 189 THR A C 1
ATOM 1484 O O . THR A 1 189 ? 23.955 -2.350 -8.432 1.00 82.88 189 THR A O 1
ATOM 1487 N N . TRP A 1 190 ? 22.700 -4.141 -8.878 1.00 80.44 190 TRP A N 1
ATOM 1488 C CA . TRP A 1 190 ? 22.263 -4.289 -7.483 1.00 80.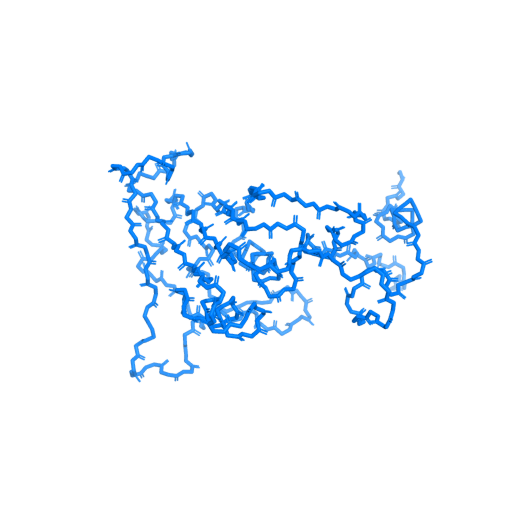44 190 TRP A CA 1
ATOM 1489 C C . TRP A 1 190 ? 23.431 -4.417 -6.478 1.00 80.44 190 TRP A C 1
ATOM 1491 O O . TRP A 1 190 ? 23.411 -3.702 -5.477 1.00 80.44 190 TRP A O 1
ATOM 1501 N N . PRO A 1 191 ? 24.493 -5.216 -6.732 1.00 83.56 191 PRO A N 1
ATOM 1502 C CA . PRO A 1 191 ? 25.656 -5.256 -5.842 1.00 83.56 191 PRO A CA 1
ATOM 1503 C C . PRO A 1 191 ? 26.382 -3.912 -5.682 1.00 83.56 191 PRO A C 1
ATOM 1505 O O . PRO A 1 191 ? 26.877 -3.615 -4.596 1.00 83.56 191 PRO A O 1
ATOM 1508 N N . GLU A 1 192 ? 26.457 -3.100 -6.740 1.00 85.06 192 GLU A N 1
ATOM 1509 C CA . GLU A 1 192 ? 27.045 -1.753 -6.679 1.00 85.06 192 GLU A CA 1
ATOM 1510 C C . GLU A 1 192 ? 26.170 -0.812 -5.849 1.00 85.06 192 GLU A C 1
ATOM 1512 O O . GLU A 1 192 ? 26.688 -0.096 -4.995 1.00 85.06 192 GLU A O 1
ATOM 1517 N N . ILE A 1 193 ? 24.843 -0.882 -6.014 1.00 82.75 193 ILE A N 1
ATOM 1518 C CA . ILE A 1 193 ? 23.890 -0.123 -5.193 1.00 82.75 193 ILE A CA 1
ATOM 1519 C C . ILE A 1 193 ? 24.055 -0.471 -3.711 1.00 82.75 193 ILE A C 1
ATOM 1521 O O . ILE A 1 193 ? 24.177 0.440 -2.892 1.00 82.75 193 ILE A O 1
ATOM 1525 N N . CYS A 1 194 ? 24.099 -1.761 -3.358 1.00 80.06 194 CYS A N 1
ATOM 1526 C CA . CYS A 1 194 ? 24.316 -2.187 -1.974 1.00 80.06 194 CYS A CA 1
ATOM 1527 C C . CYS A 1 194 ? 25.609 -1.591 -1.409 1.00 80.06 194 CYS A C 1
ATOM 1529 O O . CYS A 1 194 ? 25.573 -0.890 -0.400 1.00 80.06 194 CYS A O 1
ATOM 1531 N N . ARG A 1 195 ? 26.727 -1.768 -2.121 1.00 81.94 195 ARG A N 1
ATOM 1532 C CA . ARG A 1 195 ? 28.048 -1.322 -1.668 1.00 81.94 195 ARG A CA 1
ATOM 1533 C C . ARG A 1 195 ? 28.152 0.195 -1.512 1.00 81.94 195 ARG A C 1
ATOM 1535 O O . ARG A 1 195 ? 28.713 0.677 -0.534 1.00 81.94 195 ARG A O 1
ATOM 1542 N N . GLU A 1 196 ? 27.673 0.951 -2.495 1.00 80.00 196 GLU A N 1
ATOM 1543 C CA . GLU A 1 196 ? 27.932 2.392 -2.570 1.00 80.00 196 GLU A CA 1
ATOM 1544 C C . GLU A 1 196 ? 26.876 3.231 -1.846 1.00 80.00 196 GLU A C 1
ATOM 1546 O O . GLU A 1 196 ? 27.179 4.329 -1.371 1.00 80.00 196 GLU A O 1
ATOM 1551 N N . ARG A 1 197 ? 25.634 2.738 -1.758 1.00 74.19 197 ARG A N 1
ATOM 1552 C CA . ARG A 1 197 ? 24.482 3.529 -1.293 1.00 74.19 197 ARG A CA 1
ATOM 1553 C C . ARG A 1 197 ? 23.838 3.018 -0.009 1.00 74.19 197 ARG A C 1
ATOM 1555 O O . ARG A 1 197 ? 23.176 3.816 0.649 1.00 74.19 197 ARG A O 1
ATOM 1562 N N . LEU A 1 198 ? 23.996 1.737 0.329 1.00 72.38 198 LEU A N 1
ATOM 1563 C CA . LEU A 1 198 ? 23.342 1.125 1.494 1.00 72.38 198 LEU A CA 1
ATOM 1564 C C . LEU A 1 198 ? 24.342 0.740 2.595 1.00 72.38 198 LEU A C 1
ATOM 1566 O O . LEU A 1 198 ? 24.063 0.967 3.769 1.00 72.38 198 LEU A O 1
ATOM 1570 N N . ASP A 1 199 ? 25.516 0.223 2.226 1.00 65.44 199 ASP A N 1
ATOM 1571 C CA . ASP A 1 199 ? 26.508 -0.307 3.174 1.00 65.44 199 ASP A CA 1
ATOM 1572 C C . ASP A 1 199 ? 27.542 0.736 3.640 1.00 65.44 199 ASP A C 1
ATOM 1574 O O . ASP A 1 199 ? 28.296 0.494 4.582 1.00 65.44 199 ASP A O 1
ATOM 1578 N N . SER A 1 200 ? 27.583 1.924 3.030 1.00 53.66 200 SER A N 1
ATOM 1579 C CA . SER A 1 200 ? 28.597 2.958 3.297 1.00 53.66 200 SER A CA 1
ATOM 1580 C C . SER A 1 200 ? 28.443 3.699 4.642 1.00 53.66 200 SER A C 1
ATOM 1582 O O . SER A 1 200 ? 29.085 4.727 4.853 1.00 53.66 200 SER A O 1
ATOM 1584 N N . THR A 1 201 ? 27.650 3.176 5.587 1.00 50.09 201 THR A N 1
ATOM 1585 C CA . THR A 1 201 ? 27.360 3.820 6.887 1.00 50.09 201 THR A CA 1
ATOM 1586 C C . THR A 1 201 ? 27.621 2.989 8.146 1.00 50.09 201 THR A C 1
ATOM 1588 O O . THR A 1 201 ? 27.085 3.324 9.200 1.00 50.09 201 THR A O 1
ATOM 1591 N N . VAL A 1 202 ? 28.482 1.968 8.118 1.00 40.03 202 VAL A N 1
ATOM 1592 C CA . VAL A 1 202 ? 28.949 1.343 9.375 1.00 40.03 202 VAL A CA 1
ATOM 1593 C C . VAL A 1 202 ? 30.478 1.254 9.415 1.00 40.03 202 VAL A C 1
ATOM 1595 O O . VAL A 1 202 ? 31.045 0.313 8.861 1.00 40.03 202 VAL A O 1
ATOM 1598 N N . PRO A 1 203 ? 31.183 2.191 10.079 1.00 37.28 203 PRO A N 1
ATOM 1599 C CA . PRO A 1 203 ? 32.457 1.851 10.690 1.00 37.28 203 PRO A CA 1
ATOM 1600 C C . PRO A 1 203 ? 32.172 0.933 11.888 1.00 37.28 203 PRO A C 1
ATOM 1602 O O . PRO A 1 203 ? 31.294 1.236 12.700 1.00 37.28 203 PRO A O 1
ATOM 1605 N N . LEU A 1 204 ? 32.883 -0.196 11.950 1.00 35.25 204 LEU A N 1
ATOM 1606 C CA . LEU A 1 204 ? 32.967 -1.059 13.135 1.00 35.25 204 LEU A CA 1
ATOM 1607 C C . LEU A 1 204 ? 33.390 -0.273 14.383 1.00 35.25 204 LEU A C 1
ATOM 1609 O O . LEU A 1 204 ? 34.244 0.633 14.239 1.00 35.25 204 LEU A O 1
#

Secondary structure (DSSP, 8-state):
--TT--------HHHHGGGSTT--EEEEEEE--SSHHHHHHHHHHHHHH--SEEEEEEEESSTHHHHPPSB-STTS--B----TTHHHHHIIIIIIS-TTS--EEEEEEEEEET-TTGGGSSTTEEE------GGGTT-TTSS--HHHHSHHHHTEEEEEEEE--TT-------SSPPPTTSGGGG---HHHHIIIIISTT---

Radius of gyration: 18.4 Å; chains: 1; bounding box: 50×35×43 Å

Sequence (204 aa):
MDPNAGRIVSIDLAWVLKSLPGLRLNTLTVLGSTHGPTSYMDLQELVRVGNGWRNLHFIAPNSKIFGFPAGGFHNEEPICREPQPGLWDTWVSLCRDGPNSGGSVTIYQSTQSNSPGSVFQTDTRKILKQRSNRRKRGKFGLSEDMSLMSESEVNKEILVIVNRGRNANIKEKDEPPYFLSDIRSWGMTWPEICRERLDSTVPL

Organism: NCBI:txid116970

pLDDT: mean 85.17, std 15.15, range [31.23, 98.56]

Foldseek 3Di:
DDPPPPDQDDAAPQLVQLLDAPQAEQEDEEEADQAQLRRLVSVVSCLQRHFSYQKYKYKYQWLSVQFPAFADDPPDGTDADDWPDVVSQCRLCPVAQHVPQPKGKWKKWFQDFPDPPNRVDPVGIDTDTGDDDPVCVPPHRNHGPCVCPDPSRGRIMMIMMIGSHDPGDRHRDPDDDDDPSRPVNVVDRPVRCCVPNNVPPDDD